Protein AF-A0A9W7EHR6-F1 (afdb_monomer_lite)

InterPro domains:
  IPR006634 TRAM/LAG1/CLN8 homology domain [PF03798] (132-362)
  IPR016439 Sphingosine N-acyltransferase Lag1/Lac1-like [PTHR12560] (42-363)

Foldseek 3Di:
DDDDDDDDDDDDDDDDDDDDDDPPPPPPPPPPPDPPPDPLVNLLVVLLVVLLVLLVVLLCVLQVDVVCLLVLVVVVVVVVVVVVVVVVVVPDPPDDDDDDPDPPPPVVVVVVVCVVCVDPPVVSVLSVLSNLLSVLVSLLVLLVVLLVLCLVLPQAPQCDDVLSNHPHHVLVLLDCPDDPPFCPVPVDVNVVSLSSSLSSQLSVLVSQLVVLVVVVVPRPDCDDPPSVVSNVVSVVSNVLSVVCCRPSSSSSLVSLVVNLVSQLVSLVSVLSNQCSDPDPSVPLVNSLCSLVPRHLPSLCSSLVPCLCPRSVCCLPPSCPVSLVVVCVVDPNVVSVVVSVVVNVVSVVSNVVSVVVSVVSVVPRRDD

Radius of gyration: 29.09 Å; chains: 1; bounding box: 60×44×119 Å

Sequence (367 aa):
MCQYLGYTSYSSSDSLLFPGSCITDPDQALSTPNPPPIKPLTFTVSLTIALIAFRIMLINTYVPDPSKASTIRTLQREKSVSHLSSLSSLAPNPTASHLLTTPLTKTTIPRLLSQIFPHGSDHKTDVIRRIRFSNGAFRCVWTMLMSIFSIIAFKSLTWWPQSLQGTGSTLECWNLKGSIVLPTPNWNNDALPLTYFYLSQVSYHLSSYLFTLYNFLRSPTPLPRFRNIGLLSHSLELTLLSASYVLESTRRLGALSIFTFNASQFGVNLWQVIENSTLPQRQPKISTLTYYIFVITPYLYLRFYVFPFVIFRSFLLESQTYLEQIAMATEPWVARSAWYWFAIFLGGLGAMNVYYGFRLIKMRPKI

Secondary structure (DSSP, 8-state):
-------------------------GGG-----PPPPPPHHHHHHHHHHHHHHHHHHHHHHH-S-HHHHHHHHHHHHHHHHHHHHHHHTTS--S---SS------TTHHHHHHHHHSTTHHHHHHHHHHHHHHHHHHHHHHHHHHHHHHHHHHHTTSTTSBGGGT-SB-GGGGG---S-SSS------TTHHHHHHHHHHHHHHHHHHHHHHHHHHHH-SS---SHHHHHHHHHHHHHHHHHHHHHSHHHHHHHHHHHHHHHHHHHHHHHHHHHHH--STT--HHHHHHHIIIIIIHHHIIIIIIIIIIIIIHIIIIITHHHHHHHHHHS-HHHHHHHHHHHHHHHHHHHHHHHHHHHHHHHT----

Structure (mmCIF, N/CA/C/O backbone):
data_AF-A0A9W7EHR6-F1
#
_entry.id   AF-A0A9W7EHR6-F1
#
loop_
_atom_site.group_PDB
_atom_site.id
_atom_site.type_symbol
_atom_site.label_atom_id
_atom_site.label_alt_id
_atom_site.label_comp_id
_atom_site.label_asym_id
_atom_site.label_entity_id
_atom_site.label_seq_id
_atom_site.pdbx_PDB_ins_code
_atom_site.Cartn_x
_atom_site.Cartn_y
_atom_site.Cartn_z
_atom_site.occupancy
_atom_site.B_iso_or_equiv
_atom_site.auth_seq_id
_atom_site.auth_comp_id
_atom_site.auth_asym_id
_atom_site.auth_atom_id
_atom_site.pdbx_PDB_model_num
ATOM 1 N N . MET A 1 1 ? 36.527 -22.742 -40.665 1.00 36.12 1 MET A N 1
ATOM 2 C CA . MET A 1 1 ? 35.634 -23.197 -39.575 1.00 36.12 1 MET A CA 1
ATOM 3 C C . MET A 1 1 ? 34.475 -22.208 -39.530 1.00 36.12 1 MET A C 1
ATOM 5 O O . MET A 1 1 ? 34.692 -21.097 -39.078 1.00 36.12 1 MET A O 1
ATOM 9 N N . CYS A 1 2 ? 33.418 -22.392 -40.336 1.00 28.38 2 CYS A N 1
ATOM 10 C CA . CYS A 1 2 ? 32.199 -23.187 -40.039 1.00 28.38 2 CYS A CA 1
ATOM 11 C C . CYS A 1 2 ? 31.556 -22.726 -38.716 1.00 28.38 2 CYS A C 1
ATOM 13 O O . CYS A 1 2 ? 32.244 -22.808 -37.709 1.00 28.38 2 CYS A O 1
ATOM 15 N N . GLN A 1 3 ? 30.312 -22.243 -38.595 1.00 30.48 3 GLN A N 1
ATOM 16 C CA . GLN A 1 3 ? 29.049 -22.310 -39.367 1.00 30.48 3 GLN A CA 1
ATOM 17 C C . GLN A 1 3 ? 28.140 -21.135 -38.878 1.00 30.48 3 GLN A C 1
ATOM 19 O O . GLN A 1 3 ? 28.285 -20.730 -37.731 1.00 30.48 3 GLN A O 1
ATOM 24 N N . TYR A 1 4 ? 27.370 -20.418 -39.723 1.00 35.00 4 TYR A N 1
ATOM 25 C CA . TYR A 1 4 ? 25.950 -20.675 -40.110 1.00 35.00 4 TYR A CA 1
ATOM 26 C C . TYR A 1 4 ? 25.009 -20.778 -38.878 1.00 35.00 4 TYR A C 1
ATOM 28 O O . TYR A 1 4 ? 25.281 -21.592 -38.010 1.00 35.00 4 TYR A O 1
ATOM 36 N N . LEU A 1 5 ? 23.929 -20.008 -38.653 1.00 34.22 5 LEU A N 1
ATOM 37 C CA . LEU A 1 5 ? 22.742 -19.575 -39.433 1.00 34.22 5 LEU A CA 1
ATOM 38 C C . LEU A 1 5 ? 22.050 -18.431 -38.636 1.00 34.22 5 LEU A C 1
ATOM 40 O O . LEU A 1 5 ? 22.237 -18.354 -37.429 1.00 34.22 5 LEU A O 1
ATOM 44 N N . GLY A 1 6 ? 21.190 -17.549 -39.147 1.00 28.69 6 GLY A N 1
ATOM 45 C CA . GLY A 1 6 ? 20.564 -17.390 -40.454 1.00 28.69 6 GLY A CA 1
ATOM 46 C C . GLY A 1 6 ? 19.543 -16.244 -40.355 1.00 28.69 6 GLY A C 1
ATOM 47 O O . GLY A 1 6 ? 18.646 -16.285 -39.519 1.00 28.69 6 GLY A O 1
ATOM 48 N N . TYR A 1 7 ? 19.700 -15.215 -41.188 1.00 31.98 7 TYR A N 1
ATOM 49 C CA . TYR A 1 7 ? 18.670 -14.210 -41.455 1.00 31.98 7 TYR A CA 1
ATOM 50 C C . TYR A 1 7 ? 17.990 -14.615 -42.760 1.00 31.98 7 TYR A C 1
ATOM 52 O O . TYR A 1 7 ? 18.611 -14.595 -43.821 1.00 31.98 7 TYR A O 1
ATOM 60 N N . THR A 1 8 ? 16.730 -15.029 -42.681 1.00 36.91 8 THR A N 1
ATOM 61 C CA . THR A 1 8 ? 15.890 -15.254 -43.856 1.00 36.91 8 THR A CA 1
ATOM 62 C C . THR A 1 8 ? 15.407 -13.913 -44.388 1.00 36.91 8 THR A C 1
ATOM 64 O O . THR A 1 8 ? 14.599 -13.231 -43.758 1.00 36.91 8 THR A O 1
ATOM 67 N N . SER A 1 9 ? 15.913 -13.558 -45.562 1.00 36.19 9 SER A N 1
ATOM 68 C CA . SER A 1 9 ? 15.351 -12.572 -46.471 1.00 36.19 9 SER A CA 1
ATOM 69 C C . SER A 1 9 ? 14.008 -13.069 -47.007 1.00 36.19 9 SER A C 1
ATOM 71 O O . SER A 1 9 ? 13.949 -14.099 -47.677 1.00 36.19 9 SER A O 1
ATOM 73 N N . TYR A 1 10 ? 12.933 -12.324 -46.750 1.00 35.22 10 TYR A N 1
ATOM 74 C CA . TYR A 1 10 ? 11.699 -12.453 -47.520 1.00 35.22 10 TYR A CA 1
ATOM 75 C C . TYR A 1 10 ? 11.713 -11.415 -48.640 1.00 35.22 10 TYR A C 1
ATOM 77 O O . TYR A 1 10 ? 11.601 -10.213 -48.411 1.00 35.22 10 TYR A O 1
ATOM 85 N N . SER A 1 11 ? 11.909 -11.929 -49.850 1.00 43.00 11 SER A N 1
ATOM 86 C CA . SER A 1 11 ? 11.526 -11.309 -51.111 1.00 43.00 11 SER A CA 1
ATOM 87 C C . SER A 1 11 ? 10.049 -11.622 -51.347 1.00 43.00 11 SER A C 1
ATOM 89 O O . SER A 1 11 ? 9.664 -12.790 -51.296 1.00 43.00 11 SER A O 1
ATOM 91 N N . SER A 1 12 ? 9.235 -10.606 -51.618 1.00 37.59 12 SER A N 1
ATOM 92 C CA . SER A 1 12 ? 7.937 -10.787 -52.272 1.00 37.59 12 SER A CA 1
ATOM 93 C C . SER A 1 12 ? 7.598 -9.543 -53.089 1.00 37.59 12 SER A C 1
ATOM 95 O O . SER A 1 12 ? 6.979 -8.593 -52.611 1.00 37.59 12 SER A O 1
ATOM 97 N N . SER A 1 13 ? 8.043 -9.558 -54.339 1.00 45.50 13 SER A N 1
ATOM 98 C CA . SER A 1 13 ? 7.286 -9.005 -55.454 1.00 45.50 13 SER A CA 1
ATOM 99 C C . SER A 1 13 ? 5.999 -9.817 -55.612 1.00 45.50 13 SER A C 1
ATOM 101 O O . SER A 1 13 ? 6.094 -11.024 -55.798 1.00 45.50 13 SER A O 1
ATOM 103 N N . ASP A 1 14 ? 4.836 -9.176 -55.494 1.00 43.53 14 ASP A N 1
ATOM 104 C CA . ASP A 1 14 ? 3.715 -9.368 -56.421 1.00 43.53 14 ASP A CA 1
ATOM 105 C C . ASP A 1 14 ? 2.602 -8.355 -56.135 1.00 43.53 14 ASP A C 1
ATOM 107 O O . ASP A 1 14 ? 1.906 -8.358 -55.120 1.00 43.53 14 ASP A O 1
ATOM 111 N N . SER A 1 15 ? 2.481 -7.445 -57.090 1.00 44.47 15 SER A N 1
ATOM 112 C CA . SER A 1 15 ? 1.392 -6.515 -57.308 1.00 44.47 15 SER A CA 1
ATOM 113 C C . SER A 1 15 ? 0.160 -7.259 -57.824 1.00 44.47 15 SER A C 1
ATOM 115 O O . SER A 1 15 ? 0.135 -7.679 -58.980 1.00 44.47 15 SER A O 1
ATOM 117 N N . LEU A 1 16 ? -0.891 -7.349 -57.007 1.00 39.88 16 LEU A N 1
ATOM 118 C CA . LEU A 1 16 ? -2.251 -7.618 -57.476 1.00 39.88 16 LEU A CA 1
ATOM 119 C C . LEU A 1 16 ? -3.157 -6.439 -57.113 1.00 39.88 16 LEU A C 1
ATOM 121 O O . LEU A 1 16 ? -3.482 -6.183 -55.955 1.00 39.88 16 LEU A O 1
ATOM 125 N N . LEU A 1 17 ? -3.509 -5.708 -58.169 1.00 41.53 17 LEU A N 1
ATOM 126 C CA . LEU A 1 17 ? -4.490 -4.636 -58.231 1.00 41.53 17 LEU A CA 1
ATOM 127 C C . LEU A 1 17 ? -5.877 -5.153 -57.820 1.00 41.53 17 LEU A C 1
ATOM 129 O O . LEU A 1 17 ? -6.479 -5.949 -58.537 1.00 41.53 17 LEU A O 1
ATOM 133 N N . PHE A 1 18 ? -6.412 -4.633 -56.717 1.00 40.25 18 PHE A N 1
ATOM 134 C CA . PHE A 1 18 ? -7.853 -4.596 -56.472 1.00 40.25 18 PHE A CA 1
ATOM 135 C C . PHE A 1 18 ? -8.386 -3.223 -56.906 1.00 40.25 18 PHE A C 1
ATOM 137 O O . PHE A 1 18 ? -7.940 -2.211 -56.360 1.00 40.25 18 PHE A O 1
ATOM 144 N N . PRO A 1 19 ? -9.325 -3.140 -57.865 1.00 50.09 19 PRO A N 1
ATOM 145 C CA . PRO A 1 19 ? -10.018 -1.900 -58.156 1.00 50.09 19 PRO A CA 1
ATOM 146 C C . PRO A 1 19 ? -11.260 -1.779 -57.264 1.00 50.09 19 PRO A C 1
ATOM 148 O O . PRO A 1 19 ? -12.082 -2.689 -57.194 1.00 50.09 19 PRO A O 1
ATOM 151 N N . GLY A 1 20 ? -11.427 -0.614 -56.639 1.00 48.25 20 GLY A N 1
ATOM 152 C CA . GLY A 1 20 ? -12.743 -0.125 -56.226 1.00 48.25 20 GLY A CA 1
ATOM 153 C C . GLY A 1 20 ? -13.204 -0.505 -54.821 1.00 48.25 20 GLY A C 1
ATOM 154 O O . GLY A 1 20 ? -14.152 -1.264 -54.654 1.00 48.25 20 GLY A O 1
ATOM 155 N N . SER A 1 21 ? -12.634 0.144 -53.808 1.00 39.25 21 SER A N 1
ATOM 156 C CA . SER A 1 21 ? -13.343 0.409 -52.553 1.00 39.25 21 SER A CA 1
ATOM 157 C C . SER A 1 21 ? -13.362 1.916 -52.332 1.00 39.25 21 SER A C 1
ATOM 159 O O . SER A 1 21 ? -12.309 2.543 -52.214 1.00 39.25 21 SER A O 1
ATOM 161 N N . CYS A 1 22 ? -14.563 2.494 -52.358 1.00 42.16 22 CYS A N 1
ATOM 162 C CA . CYS A 1 22 ? -14.826 3.912 -52.157 1.00 42.16 22 CYS A CA 1
ATOM 163 C C . CYS A 1 22 ? -14.120 4.425 -50.895 1.00 42.16 22 CYS A C 1
ATOM 165 O O . CYS A 1 22 ? -14.409 3.976 -49.788 1.00 42.16 22 CYS A O 1
ATOM 167 N N . ILE A 1 23 ? -13.211 5.381 -51.083 1.00 44.06 23 ILE A N 1
ATOM 168 C CA . ILE A 1 23 ? -12.638 6.200 -50.019 1.00 44.06 23 ILE A CA 1
ATOM 169 C C . ILE A 1 23 ? -13.763 7.123 -49.543 1.00 44.06 23 ILE A C 1
ATOM 171 O O . ILE A 1 23 ? -14.004 8.181 -50.116 1.00 44.06 23 ILE A O 1
ATOM 175 N N . THR A 1 24 ? -14.521 6.690 -48.541 1.00 50.94 24 THR A N 1
ATOM 176 C CA . THR A 1 24 ? -15.230 7.625 -47.668 1.00 50.94 24 THR A CA 1
ATOM 177 C C . THR A 1 24 ? -14.187 8.198 -46.724 1.00 50.94 24 THR A C 1
ATOM 179 O O . THR A 1 24 ? -13.670 7.454 -45.892 1.00 50.94 24 THR A O 1
ATOM 182 N N . ASP A 1 25 ? -13.857 9.476 -46.908 1.00 46.53 25 ASP A N 1
ATOM 183 C CA . ASP A 1 25 ? -12.952 10.268 -46.068 1.00 46.53 25 ASP A CA 1
ATOM 184 C C . ASP A 1 25 ? -13.205 9.994 -44.569 1.00 46.53 25 ASP A C 1
ATOM 186 O O . ASP A 1 25 ? -14.219 10.445 -44.026 1.00 46.53 25 ASP A O 1
ATOM 190 N N . PRO A 1 26 ? -12.321 9.256 -43.868 1.00 56.22 26 PRO A N 1
ATOM 191 C CA . PRO A 1 26 ? -12.403 9.089 -42.418 1.00 56.22 26 PRO A CA 1
ATOM 192 C C . PRO A 1 26 ? -11.900 10.338 -41.668 1.00 56.22 26 PRO A C 1
ATOM 194 O O . PRO A 1 26 ? -12.005 10.410 -40.443 1.00 56.22 26 PRO A O 1
ATOM 197 N N . ASP A 1 27 ? -11.384 11.337 -42.390 1.00 51.59 27 ASP A N 1
ATOM 198 C CA . ASP A 1 27 ? -10.647 12.480 -41.841 1.00 51.59 27 ASP A CA 1
ATOM 199 C C . ASP A 1 27 ? -11.536 13.610 -41.288 1.00 51.59 27 ASP A C 1
ATOM 201 O O . ASP A 1 27 ? -11.035 14.622 -40.800 1.00 51.59 27 ASP A O 1
ATOM 205 N N . GLN A 1 28 ? -12.860 13.428 -41.266 1.00 48.09 28 GLN A N 1
ATOM 206 C CA . GLN A 1 28 ? -13.784 14.286 -40.510 1.00 48.09 28 GLN A CA 1
ATOM 207 C C . GLN A 1 28 ? -14.329 13.617 -39.243 1.00 48.09 28 GLN A C 1
ATOM 209 O O . GLN A 1 28 ? -15.417 13.954 -38.769 1.00 48.09 28 GLN A O 1
ATOM 214 N N . ALA A 1 29 ? -13.567 12.700 -38.639 1.00 55.44 29 ALA A N 1
ATOM 215 C CA . ALA A 1 29 ? -13.757 12.356 -37.235 1.00 55.44 29 ALA A CA 1
ATOM 216 C C . ALA A 1 29 ? -13.513 13.612 -36.385 1.00 55.44 29 ALA A C 1
ATOM 218 O O . ALA A 1 29 ? -12.384 13.936 -36.020 1.00 55.44 29 ALA A O 1
ATOM 219 N N . LEU A 1 30 ? -14.611 14.333 -36.146 1.00 54.78 30 LEU A N 1
ATOM 220 C CA . LEU A 1 30 ? -14.787 15.479 -35.270 1.00 54.78 30 LEU A CA 1
ATOM 221 C C . LEU A 1 30 ? -13.772 15.413 -34.124 1.00 54.78 30 LEU A C 1
ATOM 223 O O . LEU A 1 30 ? -13.928 14.627 -33.188 1.00 54.78 30 LEU A O 1
ATOM 227 N N . SER A 1 31 ? -12.710 16.212 -34.226 1.00 51.91 31 SER A N 1
ATOM 228 C CA . SER A 1 31 ? -11.709 16.378 -33.183 1.00 51.91 31 SER A CA 1
ATOM 229 C C . SER A 1 31 ? -12.380 17.098 -32.021 1.00 51.91 31 SER A C 1
ATOM 231 O O . SER A 1 31 ? -12.251 18.305 -31.838 1.00 51.91 31 SER A O 1
ATOM 233 N N . THR A 1 32 ? -13.173 16.356 -31.245 1.00 57.16 32 THR A N 1
ATOM 234 C CA . THR A 1 32 ? -13.712 16.854 -29.989 1.00 57.16 32 THR A CA 1
ATOM 235 C C . THR A 1 32 ? -12.507 17.325 -29.191 1.00 57.16 32 THR A C 1
ATOM 237 O O . THR A 1 32 ? -11.609 16.509 -28.951 1.00 57.16 32 THR A O 1
ATOM 240 N N . PRO A 1 33 ? -12.416 18.622 -28.853 1.00 63.78 33 PRO A N 1
ATOM 241 C CA . PRO A 1 33 ? -11.255 19.152 -28.170 1.00 63.78 33 PRO A CA 1
ATOM 242 C C . PRO A 1 33 ? -11.087 18.348 -26.890 1.00 63.78 33 PRO A C 1
ATOM 244 O O . PRO A 1 33 ? -11.955 18.376 -26.014 1.00 63.78 33 PRO A O 1
ATOM 247 N N . ASN A 1 34 ? -10.005 17.569 -26.822 1.00 63.69 34 ASN A N 1
ATOM 248 C CA . ASN A 1 34 ? -9.700 16.803 -25.629 1.00 63.69 34 ASN A CA 1
ATOM 249 C C . ASN A 1 34 ? -9.665 17.802 -24.467 1.00 63.69 34 ASN A C 1
ATOM 251 O O . ASN A 1 34 ? -8.972 18.822 -24.578 1.00 63.69 34 ASN A O 1
ATOM 255 N N . PRO A 1 35 ? -10.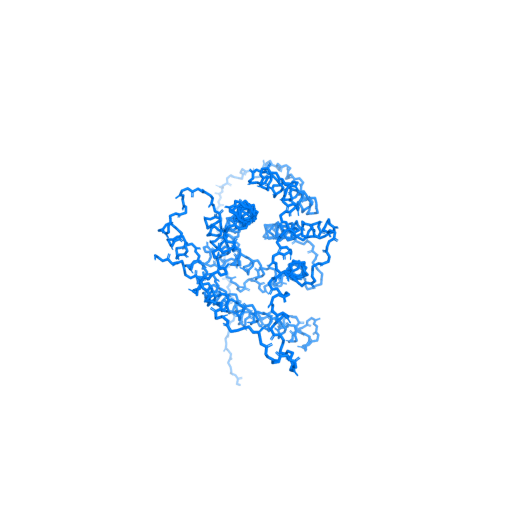435 17.571 -23.388 1.00 60.00 35 PRO A N 1
ATOM 256 C CA . PRO A 1 35 ? -10.435 18.477 -22.255 1.00 60.00 35 PRO A CA 1
ATOM 257 C C . PRO A 1 35 ? -8.987 18.672 -21.790 1.00 60.00 35 PRO A C 1
ATOM 259 O O . PRO A 1 35 ? -8.219 17.702 -21.771 1.00 60.00 35 PRO A O 1
ATOM 262 N N . PRO A 1 36 ? -8.581 19.909 -21.451 1.00 67.38 36 PRO A N 1
ATOM 263 C CA . PRO A 1 36 ? -7.204 20.179 -21.079 1.00 67.38 36 PRO A CA 1
ATOM 264 C C . PRO A 1 36 ? -6.820 19.267 -19.908 1.00 67.38 36 PRO A C 1
ATOM 266 O O . PRO A 1 36 ? -7.583 19.173 -18.938 1.00 67.38 36 PRO A O 1
ATOM 269 N N . PRO A 1 37 ? -5.667 18.577 -19.974 1.00 70.94 37 PRO A N 1
ATOM 270 C CA . PRO A 1 37 ? -5.272 17.648 -18.929 1.00 70.94 37 PRO A CA 1
ATOM 271 C C . PRO A 1 37 ? -5.212 18.390 -17.592 1.00 70.94 37 PRO A C 1
ATOM 273 O O . PRO A 1 37 ? -4.535 19.414 -17.458 1.00 70.94 37 PRO A O 1
ATOM 276 N N . ILE A 1 38 ? -5.947 17.886 -16.594 1.00 73.62 38 ILE A N 1
ATOM 277 C CA . ILE A 1 38 ? -5.922 18.444 -15.239 1.00 73.62 38 ILE A CA 1
ATOM 278 C C . ILE A 1 38 ? -4.473 18.419 -14.761 1.00 73.62 38 ILE A C 1
ATOM 280 O O . ILE A 1 38 ? -3.849 17.356 -14.703 1.00 73.62 38 ILE A O 1
ATOM 284 N N . LYS A 1 39 ? -3.946 19.590 -14.388 1.00 86.19 39 LYS A N 1
ATOM 285 C CA . LYS A 1 39 ? -2.562 19.722 -13.929 1.00 86.19 39 LYS A CA 1
ATOM 286 C C . LYS A 1 39 ? -2.323 18.796 -12.718 1.00 86.19 39 LYS A C 1
ATOM 288 O O . LYS A 1 39 ? -3.059 18.904 -11.732 1.00 86.19 39 LYS A O 1
ATOM 293 N N . PRO A 1 40 ? -1.283 17.936 -12.739 1.00 85.62 40 PRO A N 1
ATOM 294 C CA . PRO A 1 40 ? -0.953 16.990 -11.664 1.00 85.62 40 PRO A CA 1
ATOM 295 C C . PRO A 1 40 ? -0.962 17.575 -10.250 1.00 85.62 40 PRO A C 1
ATOM 297 O O . PRO A 1 40 ? -1.477 16.966 -9.310 1.00 85.62 40 PRO A O 1
ATOM 300 N N . LEU A 1 41 ? -0.414 18.783 -10.101 1.00 86.31 41 LEU A N 1
ATOM 301 C CA . LEU A 1 41 ? -0.348 19.475 -8.819 1.00 86.31 41 LEU A CA 1
ATOM 302 C C . LEU A 1 41 ? -1.746 19.833 -8.300 1.00 86.31 41 LEU A C 1
ATOM 304 O O . LEU A 1 41 ? -2.052 19.563 -7.141 1.00 86.31 41 LEU A O 1
ATOM 308 N N . THR A 1 42 ? -2.607 20.381 -9.163 1.00 89.69 42 THR A N 1
ATOM 309 C CA . THR A 1 42 ? -3.991 20.727 -8.817 1.00 89.69 42 THR A CA 1
ATOM 310 C C . THR A 1 42 ? -4.758 19.485 -8.376 1.00 89.69 42 THR A C 1
ATOM 312 O O . THR A 1 42 ? -5.370 19.504 -7.314 1.00 89.69 42 THR A O 1
ATOM 315 N N . PHE A 1 43 ? -4.642 18.380 -9.121 1.00 91.56 43 PHE A N 1
ATOM 316 C CA . PHE A 1 43 ? -5.247 17.101 -8.739 1.00 91.56 43 PHE A CA 1
ATOM 317 C C . PHE A 1 43 ? -4.795 16.648 -7.342 1.00 91.56 43 PHE A C 1
ATOM 319 O O . PHE A 1 43 ? -5.624 16.364 -6.479 1.00 91.56 43 PHE A O 1
ATOM 326 N N . THR A 1 44 ? -3.482 16.641 -7.097 1.00 91.06 44 THR A N 1
ATOM 327 C CA . THR A 1 44 ? -2.898 16.154 -5.837 1.00 91.06 44 THR A CA 1
ATOM 328 C C . THR A 1 44 ? -3.343 16.992 -4.642 1.00 91.06 44 THR A C 1
ATOM 330 O O . THR A 1 44 ? -3.707 16.442 -3.600 1.00 91.06 44 THR A O 1
ATOM 333 N N . VAL A 1 45 ? -3.340 18.322 -4.778 1.00 93.38 45 VAL A N 1
ATOM 334 C CA . VAL A 1 45 ? -3.764 19.248 -3.718 1.00 93.38 45 VAL A CA 1
ATOM 335 C C . VAL A 1 45 ? -5.260 19.099 -3.442 1.00 93.38 45 VAL A C 1
ATOM 337 O O . VAL A 1 45 ? -5.640 18.886 -2.290 1.00 93.38 45 VAL A O 1
ATOM 340 N N . SER A 1 46 ? -6.102 19.130 -4.480 1.00 94.62 46 SER A N 1
ATOM 341 C CA . SER A 1 46 ? -7.556 18.979 -4.341 1.00 94.62 46 SER A CA 1
ATOM 342 C C . SER A 1 46 ? -7.931 17.648 -3.691 1.00 94.62 46 SER A C 1
ATOM 344 O O . SER A 1 46 ? -8.729 17.627 -2.754 1.00 94.62 46 SER A O 1
ATOM 346 N N . LEU A 1 47 ? -7.307 16.547 -4.119 1.00 94.75 47 LEU A N 1
ATOM 347 C CA . LEU A 1 47 ? -7.544 15.230 -3.535 1.00 94.75 47 LEU A CA 1
ATOM 348 C C . LEU A 1 47 ? -7.067 15.158 -2.078 1.00 94.75 47 LEU A C 1
ATOM 350 O O . LEU A 1 47 ? -7.777 14.623 -1.232 1.00 94.75 47 LEU A O 1
ATOM 354 N N . THR A 1 48 ? -5.911 15.743 -1.748 1.00 95.06 48 THR A N 1
ATOM 355 C CA . THR A 1 48 ? -5.414 15.793 -0.359 1.00 95.06 48 THR A CA 1
ATOM 356 C C . THR A 1 48 ? -6.401 16.523 0.553 1.00 95.06 48 THR A C 1
ATOM 358 O O . THR A 1 48 ? -6.731 16.019 1.627 1.00 95.06 48 THR A O 1
ATOM 361 N N . ILE A 1 49 ? -6.915 17.680 0.120 1.00 94.25 49 ILE A N 1
ATOM 362 C CA . ILE A 1 49 ? -7.914 18.456 0.870 1.00 94.25 49 ILE A CA 1
ATOM 363 C C . ILE A 1 49 ? -9.202 17.643 1.041 1.00 94.25 49 ILE A C 1
ATOM 365 O O . ILE A 1 49 ? -9.708 17.535 2.160 1.00 94.25 49 ILE A O 1
ATOM 369 N N . ALA A 1 50 ? -9.696 17.018 -0.031 1.00 95.75 50 ALA A N 1
ATOM 370 C CA . ALA A 1 50 ? -10.891 16.180 0.012 1.00 95.75 50 ALA A CA 1
ATOM 371 C C . ALA A 1 50 ? -10.737 14.999 0.988 1.00 95.75 50 ALA A C 1
ATOM 373 O O . ALA A 1 50 ? -11.645 14.724 1.771 1.00 95.75 50 ALA A O 1
ATOM 374 N N . LEU A 1 51 ? -9.571 14.342 1.013 1.00 95.06 51 LEU A N 1
ATOM 375 C CA . LEU A 1 51 ? -9.280 13.245 1.942 1.00 95.06 51 LEU A CA 1
ATOM 376 C C . LEU A 1 51 ? -9.229 13.711 3.402 1.00 95.06 51 LEU A C 1
ATOM 378 O O . LEU A 1 51 ? -9.761 13.027 4.279 1.00 95.06 51 LEU A O 1
ATOM 382 N N . ILE A 1 52 ? -8.634 14.878 3.674 1.00 93.19 52 ILE A N 1
ATOM 383 C CA . ILE A 1 52 ? -8.638 15.478 5.017 1.00 93.19 52 ILE A CA 1
ATOM 384 C C . ILE A 1 52 ? -10.075 15.795 5.446 1.00 93.19 52 ILE A C 1
ATOM 386 O O . ILE A 1 52 ? -10.476 15.415 6.547 1.00 93.19 52 ILE A O 1
ATOM 390 N N . ALA A 1 53 ? -10.860 16.439 4.578 1.00 93.81 53 ALA A N 1
ATOM 391 C CA . ALA A 1 53 ? -12.251 16.787 4.853 1.00 93.81 53 ALA A CA 1
ATOM 392 C C . ALA A 1 53 ? -13.107 15.539 5.118 1.00 93.81 53 ALA A C 1
ATOM 394 O O . ALA A 1 53 ? -13.804 15.475 6.130 1.00 93.81 53 ALA A O 1
ATOM 395 N N . PHE A 1 54 ? -12.984 14.506 4.279 1.00 95.38 54 PHE A N 1
ATOM 396 C CA . PHE A 1 54 ? -13.676 13.229 4.455 1.00 95.38 54 PHE A CA 1
ATOM 397 C C . PHE A 1 54 ? -13.302 12.549 5.779 1.00 95.38 54 PHE A C 1
ATOM 399 O O . PHE A 1 54 ? -14.168 12.046 6.496 1.00 95.38 54 PHE A O 1
ATOM 406 N N . ARG A 1 55 ? -12.022 12.585 6.164 1.00 93.19 55 ARG A N 1
ATOM 407 C CA . ARG A 1 55 ? -11.567 12.038 7.448 1.00 93.19 55 ARG A CA 1
ATOM 408 C C . ARG A 1 55 ? -12.125 12.814 8.642 1.00 93.19 55 ARG A C 1
ATOM 410 O O . ARG A 1 55 ? -12.541 12.193 9.617 1.00 93.19 55 ARG A O 1
ATOM 417 N N . ILE A 1 56 ? -12.154 14.147 8.577 1.00 90.19 56 ILE A N 1
ATOM 418 C CA . ILE A 1 56 ? -12.763 14.995 9.616 1.00 90.19 56 ILE A CA 1
ATOM 419 C C . ILE A 1 56 ? -14.260 14.701 9.725 1.00 90.19 56 ILE A C 1
ATOM 421 O O . ILE A 1 56 ? -14.753 14.508 10.834 1.00 90.19 56 ILE A O 1
ATOM 425 N N . MET A 1 57 ? -14.958 14.594 8.591 1.00 93.94 57 MET A N 1
ATOM 426 C CA . MET A 1 57 ? -16.372 14.226 8.537 1.00 93.94 57 MET A CA 1
ATOM 427 C C . MET A 1 57 ? -16.610 12.887 9.242 1.00 93.94 57 MET A C 1
ATOM 429 O O . MET A 1 57 ? -17.394 12.839 10.181 1.00 93.94 57 MET A O 1
ATOM 433 N N . LEU A 1 58 ? -15.867 11.829 8.888 1.00 92.81 58 LEU A N 1
ATOM 434 C CA . LEU A 1 58 ? -15.981 10.526 9.551 1.00 92.81 58 LEU A CA 1
ATOM 435 C C . LEU A 1 58 ? -15.709 10.607 11.059 1.00 92.81 58 LEU A C 1
ATOM 437 O O . LEU A 1 58 ? -16.347 9.907 11.841 1.00 92.81 58 LEU A O 1
ATOM 441 N N . ILE A 1 59 ? -14.739 11.406 11.505 1.00 89.62 59 ILE A N 1
ATOM 442 C CA . ILE A 1 59 ? -14.475 11.562 12.941 1.00 89.62 59 ILE A CA 1
ATOM 443 C C . ILE A 1 59 ? -15.661 12.245 13.621 1.00 89.62 59 ILE A C 1
ATOM 445 O O . ILE A 1 59 ? -16.139 11.728 14.625 1.00 89.62 59 ILE A O 1
ATOM 449 N N . ASN A 1 60 ? -16.171 13.340 13.062 1.00 89.12 60 ASN A N 1
ATOM 450 C CA . ASN A 1 60 ? -17.290 14.085 13.638 1.00 89.12 60 ASN A CA 1
ATOM 451 C C . ASN A 1 60 ? -18.596 13.276 13.639 1.00 89.12 60 ASN A C 1
ATOM 453 O O . ASN A 1 60 ? -19.363 13.366 14.590 1.00 89.12 60 ASN A O 1
ATOM 457 N N . THR A 1 61 ? -18.833 12.444 12.621 1.00 91.44 61 THR A N 1
ATOM 458 C CA . THR A 1 61 ? -20.012 11.567 12.560 1.00 91.44 61 THR A CA 1
ATOM 459 C C . THR A 1 61 ? -19.985 10.493 13.647 1.00 91.44 61 THR A C 1
ATOM 461 O O . THR A 1 61 ? -21.009 10.215 14.264 1.00 91.44 61 THR A O 1
ATOM 464 N N . TYR A 1 62 ? -18.826 9.873 13.899 1.00 88.38 62 TYR A N 1
ATOM 465 C CA . TYR A 1 62 ? -18.737 8.735 14.825 1.00 88.38 62 TYR A CA 1
ATOM 466 C C . TYR A 1 62 ? -18.297 9.110 16.246 1.00 88.38 62 TYR A C 1
ATOM 468 O O . TYR A 1 62 ? -18.479 8.305 17.164 1.00 88.38 62 TYR A O 1
ATOM 476 N N . VAL A 1 63 ? -17.738 10.308 16.451 1.00 84.88 63 VAL A N 1
ATOM 477 C CA . VAL A 1 63 ? -17.281 10.835 17.745 1.00 84.88 63 VAL A CA 1
ATOM 478 C C . VAL A 1 63 ? -18.151 12.049 18.117 1.00 84.88 63 VAL A C 1
ATOM 480 O O . VAL A 1 63 ? -17.815 13.167 17.735 1.00 84.88 63 VAL A O 1
ATOM 483 N N . PRO A 1 64 ? -19.250 11.853 18.874 1.00 72.19 64 PRO A N 1
ATOM 484 C CA . PRO A 1 64 ? -20.290 12.870 19.095 1.00 72.19 64 PRO A CA 1
ATOM 485 C C . PRO A 1 64 ? -19.845 14.107 19.896 1.00 72.19 64 PRO A C 1
ATOM 487 O O . PRO A 1 64 ? -20.578 15.086 19.956 1.00 72.19 64 PRO A O 1
ATOM 490 N N . ASP A 1 65 ? -18.653 14.093 20.501 1.00 74.38 65 ASP A N 1
ATOM 491 C CA . ASP A 1 65 ? -18.070 15.269 21.151 1.00 74.38 65 ASP A CA 1
ATOM 492 C C . ASP A 1 65 ? -16.529 15.240 21.051 1.00 74.38 65 ASP A C 1
ATOM 494 O O . ASP A 1 65 ? -15.836 14.719 21.937 1.00 74.38 65 ASP A O 1
ATOM 498 N N . PRO A 1 66 ? -15.947 15.758 19.954 1.00 61.41 66 PRO A N 1
ATOM 499 C CA . PRO A 1 66 ? -14.500 15.746 19.756 1.00 61.41 66 PRO A CA 1
ATOM 500 C C . PRO A 1 66 ? -13.761 16.617 20.784 1.00 61.41 66 PRO A C 1
ATOM 502 O O . PRO A 1 66 ? -12.576 16.382 21.036 1.00 61.41 66 PRO A O 1
ATOM 505 N N . SER A 1 67 ? -14.445 17.576 21.424 1.00 65.56 67 SER A N 1
ATOM 506 C CA . SER A 1 67 ? -13.859 18.407 22.479 1.00 65.56 67 SER A CA 1
ATOM 507 C C . SER A 1 67 ? -13.540 17.576 23.730 1.00 65.56 67 SER A C 1
ATOM 509 O O . SER A 1 67 ? -12.431 17.666 24.265 1.00 65.56 67 SER A O 1
ATOM 511 N N . LYS A 1 68 ? -14.429 16.642 24.103 1.00 57.62 68 LYS A N 1
ATOM 512 C CA . LYS A 1 68 ? -14.237 15.696 25.220 1.00 57.62 68 LYS A CA 1
ATOM 513 C C . LYS A 1 68 ? -13.192 14.612 24.943 1.00 57.62 68 LYS A C 1
ATOM 515 O O . LYS A 1 68 ? -12.611 14.057 25.877 1.00 57.62 68 LYS A O 1
ATOM 520 N N . ALA A 1 69 ? -12.879 14.331 23.676 1.00 54.75 69 ALA A N 1
ATOM 521 C CA . ALA A 1 69 ? -11.819 13.387 23.315 1.00 54.75 69 ALA A CA 1
ATOM 522 C C . ALA A 1 69 ? -10.418 13.875 23.741 1.00 54.75 69 ALA A C 1
ATOM 524 O O . ALA A 1 69 ? -9.537 13.052 24.014 1.00 54.75 69 ALA A O 1
ATOM 525 N N . SER A 1 70 ? -10.212 15.197 23.840 1.00 54.84 70 SER A N 1
ATOM 526 C CA . SER A 1 70 ? -8.971 15.777 24.374 1.00 54.84 70 SER A CA 1
ATOM 527 C C . SER A 1 70 ? -8.773 15.416 25.853 1.00 54.84 70 SER A C 1
ATOM 529 O O . SER A 1 70 ? -7.705 14.928 26.216 1.00 54.84 70 SER A O 1
ATOM 531 N N . THR A 1 71 ? -9.838 15.495 26.656 1.00 51.53 71 THR A N 1
ATOM 532 C CA . THR A 1 71 ? -9.890 15.113 28.077 1.00 51.53 71 THR A CA 1
ATOM 533 C C . THR A 1 71 ? -9.633 13.617 28.293 1.00 51.53 71 THR A C 1
ATOM 535 O O . THR A 1 71 ? -8.974 13.205 29.247 1.00 51.53 71 THR A O 1
ATOM 538 N N . ILE A 1 72 ? -10.099 12.768 27.372 1.00 51.69 72 ILE A N 1
ATOM 539 C CA . ILE A 1 72 ? -9.895 11.311 27.440 1.00 51.69 72 ILE A CA 1
ATOM 540 C C . ILE A 1 72 ? -8.424 10.932 27.206 1.00 51.69 72 ILE A C 1
ATOM 542 O O . ILE A 1 72 ? -7.926 10.002 27.848 1.00 51.69 72 ILE A O 1
ATOM 546 N N . ARG A 1 73 ? -7.698 11.672 26.352 1.00 52.78 73 ARG A N 1
ATOM 547 C CA . ARG A 1 73 ? -6.249 11.477 26.148 1.00 52.78 73 ARG A CA 1
ATOM 548 C C . ARG A 1 73 ? -5.440 11.856 27.391 1.00 52.78 73 ARG A C 1
ATOM 550 O O . ARG A 1 73 ? -4.503 11.135 27.730 1.00 52.78 73 ARG A O 1
ATOM 557 N N . THR A 1 74 ? -5.818 12.922 28.097 1.00 50.72 74 THR A N 1
ATOM 558 C CA . THR A 1 74 ? -5.202 13.311 29.379 1.00 50.72 74 THR A CA 1
ATOM 559 C C . THR A 1 74 ? -5.404 12.230 30.439 1.00 50.72 74 THR A C 1
ATOM 561 O O . THR A 1 74 ? -4.467 11.849 31.133 1.00 50.72 74 THR A O 1
ATOM 564 N N . LEU A 1 75 ? -6.593 11.629 30.483 1.00 42.81 75 LEU A N 1
ATOM 565 C CA . LEU A 1 75 ? -6.933 10.612 31.475 1.00 42.81 75 LEU A CA 1
ATOM 566 C C . LEU A 1 75 ? -6.352 9.210 31.190 1.00 42.81 75 LEU A C 1
ATOM 568 O O . LEU A 1 75 ? -6.178 8.420 32.118 1.00 42.81 75 LEU A O 1
ATOM 572 N N . GLN A 1 76 ? -6.038 8.861 29.934 1.00 49.22 76 GLN A N 1
ATOM 573 C CA . GLN A 1 76 ? -5.226 7.664 29.648 1.00 49.22 76 GLN A CA 1
ATOM 574 C C . GLN A 1 76 ? -3.801 7.805 30.200 1.00 49.22 76 GLN A C 1
ATOM 576 O O . GLN A 1 76 ? -3.187 6.805 30.580 1.00 49.22 76 GLN A O 1
ATOM 581 N N . ARG A 1 77 ? -3.298 9.044 30.257 1.00 48.72 77 ARG A N 1
ATOM 582 C CA . ARG A 1 77 ? -1.957 9.396 30.732 1.00 48.72 77 ARG A CA 1
ATOM 583 C C . ARG A 1 77 ? -1.814 9.142 32.231 1.00 48.72 77 ARG A C 1
ATOM 585 O O . ARG A 1 77 ? -0.870 8.481 32.639 1.00 48.72 77 ARG A O 1
ATOM 592 N N . GLU A 1 78 ? -2.797 9.544 33.029 1.00 44.72 78 GLU A N 1
ATOM 593 C CA . GLU A 1 78 ? -2.797 9.283 34.476 1.00 44.72 78 GLU A CA 1
ATOM 594 C C . GLU A 1 78 ? -2.838 7.787 34.805 1.00 44.72 78 GLU A C 1
ATOM 596 O O . GLU A 1 78 ? -2.109 7.335 35.681 1.00 44.72 78 GLU A O 1
ATOM 601 N N . LYS A 1 79 ? -3.612 6.987 34.056 1.00 42.41 79 LYS A N 1
ATOM 602 C CA . LYS A 1 79 ? -3.735 5.541 34.313 1.00 42.41 79 LYS A CA 1
ATOM 603 C C . LYS A 1 79 ? -2.488 4.737 33.916 1.00 42.41 79 LYS A C 1
ATOM 605 O O . LYS A 1 79 ? -2.235 3.674 34.470 1.00 42.41 79 LYS A O 1
ATOM 610 N N . SER A 1 80 ? -1.720 5.220 32.940 1.00 43.25 80 SER A N 1
ATOM 611 C CA . SER A 1 80 ? -0.455 4.593 32.525 1.00 43.25 80 SER A CA 1
ATOM 612 C C . SER A 1 80 ? 0.722 5.043 33.395 1.00 43.25 80 SER A C 1
ATOM 614 O O . SER A 1 80 ? 1.604 4.236 33.677 1.00 43.25 80 SER A O 1
ATOM 616 N N . VAL A 1 81 ? 0.695 6.281 33.899 1.00 45.34 81 VAL A N 1
ATOM 617 C CA . VAL A 1 81 ? 1.660 6.783 34.887 1.00 45.34 81 VAL A CA 1
ATOM 618 C C . VAL A 1 81 ? 1.437 6.150 36.264 1.00 45.34 81 VAL A C 1
ATOM 620 O O . VAL A 1 81 ? 2.417 5.773 36.896 1.00 45.34 81 VAL A O 1
ATOM 623 N N . SER A 1 82 ? 0.192 5.926 36.702 1.00 42.59 82 SER A N 1
ATOM 624 C CA . SER A 1 82 ? -0.086 5.261 37.986 1.00 42.59 82 SER A CA 1
ATOM 625 C C . SER A 1 82 ? 0.295 3.776 38.000 1.00 42.59 82 SER A C 1
ATOM 627 O O . SER A 1 82 ? 0.761 3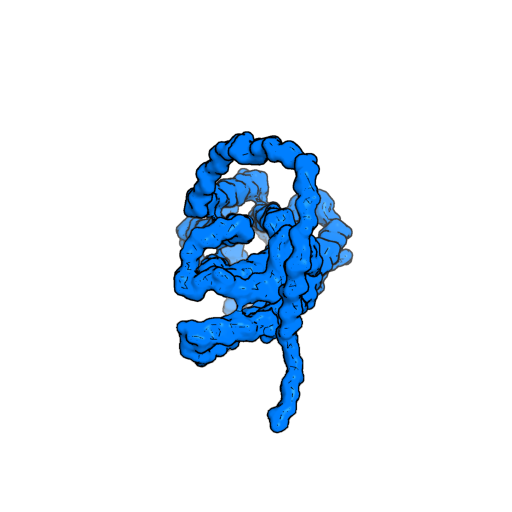.258 39.012 1.00 42.59 82 SER A O 1
ATOM 629 N N . HIS A 1 83 ? 0.183 3.086 36.859 1.00 41.97 83 HIS A N 1
ATOM 630 C CA . HIS A 1 83 ? 0.716 1.728 36.720 1.00 41.97 83 HIS A CA 1
ATOM 631 C C . HIS A 1 83 ? 2.253 1.696 36.738 1.00 41.97 83 HIS A C 1
ATOM 633 O O . HIS A 1 83 ? 2.833 0.768 37.298 1.00 41.97 83 HIS A O 1
ATOM 639 N N . LEU A 1 84 ? 2.922 2.712 36.186 1.00 39.53 84 LEU A N 1
ATOM 640 C CA . LEU A 1 84 ? 4.384 2.825 36.226 1.00 39.53 84 LEU A CA 1
ATOM 641 C C . LEU A 1 84 ? 4.909 3.249 37.608 1.00 39.53 84 LEU A C 1
ATOM 643 O O . LEU A 1 84 ? 5.933 2.725 38.037 1.00 39.53 84 LEU A O 1
ATOM 647 N N . SER A 1 85 ? 4.201 4.108 38.347 1.00 42.31 85 SER A N 1
ATOM 648 C CA . SER A 1 85 ? 4.560 4.439 39.734 1.00 42.31 85 SER A CA 1
ATOM 649 C C . SER A 1 85 ? 4.328 3.261 40.687 1.00 42.31 85 SER A C 1
ATOM 651 O O . SER A 1 85 ? 5.150 3.033 41.568 1.00 42.31 85 SER A O 1
ATOM 653 N N . SER A 1 86 ? 3.305 2.427 40.446 1.00 42.94 86 SER A N 1
ATOM 654 C CA . SER A 1 86 ? 3.108 1.165 41.187 1.00 42.94 86 SER A CA 1
ATOM 655 C C . SER A 1 86 ? 4.178 0.095 40.905 1.00 42.94 86 SER A C 1
ATOM 657 O O . SER A 1 86 ? 4.376 -0.816 41.705 1.00 42.94 86 SER A O 1
ATOM 659 N N . LEU A 1 87 ? 4.893 0.205 39.778 1.00 41.91 87 LEU A N 1
ATOM 660 C CA . LEU A 1 87 ? 6.066 -0.621 39.461 1.00 41.91 87 LEU A CA 1
ATOM 661 C C . LEU A 1 87 ? 7.362 -0.023 40.028 1.00 41.91 87 LEU A C 1
ATOM 663 O O . LEU A 1 87 ? 8.296 -0.763 40.314 1.00 41.91 87 LEU A O 1
ATOM 667 N N . SER A 1 88 ? 7.415 1.294 40.248 1.00 42.44 88 SER A N 1
ATOM 668 C CA . SER A 1 88 ? 8.530 1.952 40.942 1.00 42.44 88 SER A CA 1
ATOM 669 C C . SER A 1 88 ? 8.502 1.717 42.459 1.00 42.44 88 SER A C 1
ATOM 671 O O . SER A 1 88 ? 9.560 1.749 43.079 1.00 42.44 88 SER A O 1
ATOM 673 N N . SER A 1 89 ? 7.346 1.394 43.052 1.00 43.62 89 SER A N 1
ATOM 674 C CA . SER A 1 89 ? 7.248 0.915 44.443 1.00 43.62 89 SER A CA 1
ATOM 675 C C . SER A 1 89 ? 7.612 -0.570 44.622 1.00 43.62 89 SER A C 1
ATOM 677 O O . SER A 1 89 ? 7.534 -1.084 45.732 1.00 43.62 89 SER A O 1
ATOM 679 N N . LEU A 1 90 ? 7.992 -1.267 43.543 1.00 41.91 90 LEU A N 1
ATOM 680 C CA . LEU A 1 90 ? 8.549 -2.629 43.558 1.00 41.91 90 LEU A CA 1
ATOM 681 C C . LEU A 1 90 ? 10.085 -2.641 43.468 1.00 41.91 90 LEU A C 1
ATOM 683 O O . LEU A 1 90 ? 10.683 -3.715 43.395 1.00 41.91 90 LEU A O 1
ATOM 687 N N . ALA A 1 91 ? 10.737 -1.473 43.500 1.00 41.59 91 ALA A N 1
ATOM 688 C CA . ALA A 1 91 ? 12.162 -1.414 43.795 1.00 41.59 91 ALA A CA 1
ATOM 689 C C . ALA A 1 91 ? 12.367 -1.845 45.261 1.00 41.59 91 ALA A C 1
ATOM 691 O O . ALA A 1 91 ? 11.736 -1.269 46.152 1.00 41.59 91 ALA A O 1
ATOM 692 N N . PRO A 1 92 ? 13.197 -2.864 45.537 1.00 40.50 92 PRO A N 1
ATOM 693 C CA . PRO A 1 92 ? 13.440 -3.308 46.898 1.00 40.50 92 PRO A CA 1
ATOM 694 C C . PRO A 1 92 ? 14.187 -2.195 47.626 1.00 40.50 92 PRO A C 1
ATOM 696 O O . PRO A 1 92 ? 15.333 -1.906 47.299 1.00 40.50 92 PRO A O 1
ATOM 699 N N . ASN A 1 93 ? 13.535 -1.565 48.600 1.00 40.50 93 ASN A N 1
ATOM 700 C CA . ASN A 1 93 ? 14.223 -0.774 49.608 1.00 40.50 93 ASN A CA 1
ATOM 701 C C . ASN A 1 93 ? 14.830 -1.779 50.601 1.00 40.50 93 ASN A C 1
ATOM 703 O O . ASN A 1 93 ? 14.074 -2.456 51.305 1.00 40.50 93 ASN A O 1
ATOM 707 N N . PRO A 1 94 ? 16.161 -1.945 50.665 1.00 46.78 94 PRO A N 1
ATOM 708 C CA . PRO A 1 94 ? 16.780 -2.914 51.550 1.00 46.78 94 PRO A CA 1
ATOM 709 C C . PRO A 1 94 ? 16.997 -2.271 52.922 1.00 46.78 94 PRO A C 1
ATOM 711 O O . PRO A 1 94 ? 18.138 -2.072 53.309 1.00 46.78 94 PRO A O 1
ATOM 714 N N . THR A 1 95 ? 15.937 -1.842 53.620 1.00 50.19 95 THR A N 1
ATOM 715 C CA . THR A 1 95 ? 15.964 -1.438 55.051 1.00 50.19 95 THR A CA 1
ATOM 716 C C . THR A 1 95 ? 14.580 -0.961 55.511 1.00 50.19 95 THR A C 1
ATOM 718 O O . THR A 1 95 ? 14.338 0.224 55.692 1.00 50.19 95 THR A O 1
ATOM 721 N N . ALA A 1 96 ? 13.630 -1.881 55.676 1.00 42.44 96 ALA A N 1
ATOM 722 C CA . ALA A 1 96 ? 12.441 -1.664 56.510 1.00 42.44 96 ALA A CA 1
ATOM 723 C C . ALA A 1 96 ? 11.784 -3.020 56.794 1.00 42.44 96 ALA A C 1
ATOM 725 O O . ALA A 1 96 ? 10.728 -3.362 56.264 1.00 42.44 96 ALA A O 1
ATOM 726 N N . SER A 1 97 ? 12.474 -3.846 57.574 1.00 47.66 97 SER A N 1
ATOM 727 C CA . SER A 1 97 ? 11.874 -5.008 58.213 1.00 47.66 97 SER A CA 1
ATOM 728 C C . SER A 1 97 ? 11.055 -4.549 59.421 1.00 47.66 97 SER A C 1
ATOM 730 O O . SER A 1 97 ? 11.495 -3.704 60.193 1.00 47.66 97 SER A O 1
ATOM 732 N N . HIS A 1 98 ? 9.907 -5.204 59.584 1.00 50.03 98 HIS A N 1
ATOM 733 C CA . HIS A 1 98 ? 8.958 -5.173 60.700 1.00 50.03 98 HIS A CA 1
ATOM 734 C C . HIS A 1 98 ? 7.720 -4.283 60.531 1.00 50.03 98 HIS A C 1
ATOM 736 O O . HIS A 1 98 ? 7.799 -3.071 60.392 1.00 50.03 98 HIS A O 1
ATOM 742 N N . LEU A 1 99 ? 6.573 -4.967 60.653 1.00 47.09 99 LEU A N 1
ATOM 743 C CA . LEU A 1 99 ? 5.188 -4.487 60.749 1.00 47.09 99 LEU A CA 1
ATOM 744 C C . LEU A 1 99 ? 4.454 -4.223 59.425 1.00 47.09 99 LEU A C 1
ATOM 746 O O . LEU A 1 99 ? 4.186 -3.086 59.070 1.00 47.09 99 LEU A O 1
ATOM 750 N N . LEU A 1 100 ? 4.020 -5.302 58.759 1.00 37.94 100 LEU A N 1
ATOM 751 C CA . LEU A 1 100 ? 2.589 -5.529 58.476 1.00 37.94 100 LEU A CA 1
ATOM 752 C C . LEU A 1 100 ? 2.377 -6.944 57.899 1.00 37.94 100 LEU A C 1
ATOM 754 O O . LEU A 1 100 ? 2.508 -7.195 56.704 1.00 37.94 100 LEU A O 1
ATOM 758 N N . THR A 1 101 ? 2.038 -7.897 58.762 1.00 4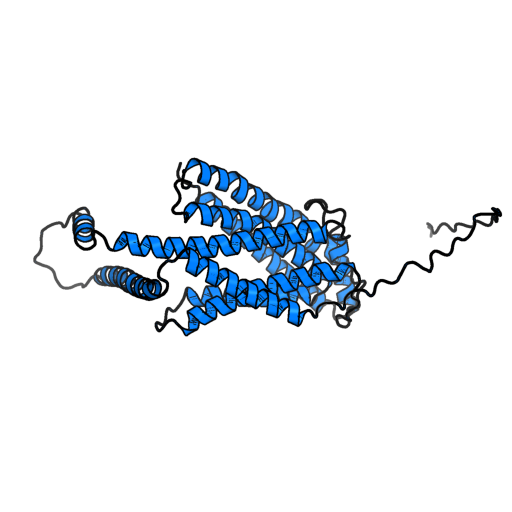3.47 101 THR A N 1
ATOM 759 C CA . THR A 1 101 ? 1.632 -9.257 58.388 1.00 43.47 101 THR A CA 1
ATOM 760 C C . THR A 1 101 ? 0.125 -9.307 58.164 1.00 43.47 101 THR A C 1
ATOM 762 O O . THR A 1 101 ? -0.618 -9.775 59.019 1.00 43.47 101 THR A O 1
ATOM 765 N N . THR A 1 102 ? -0.347 -8.841 57.010 1.00 51.59 102 THR A N 1
ATOM 766 C CA . THR A 1 102 ? -1.588 -9.376 56.427 1.00 51.59 102 THR A CA 1
ATOM 767 C C . THR A 1 102 ? -1.387 -9.563 54.922 1.00 51.59 102 THR A C 1
ATOM 769 O O . THR A 1 102 ? -1.054 -8.607 54.220 1.00 51.59 102 THR A O 1
ATOM 772 N N . PRO A 1 103 ? -1.523 -10.793 54.392 1.00 46.47 103 PRO A N 1
ATOM 773 C CA . PRO A 1 103 ? -1.364 -11.041 52.970 1.00 46.47 103 PRO A CA 1
ATOM 774 C C . PRO A 1 103 ? -2.553 -10.421 52.236 1.00 46.47 103 PRO A C 1
ATOM 776 O O . PRO A 1 103 ? -3.662 -10.955 52.249 1.00 46.47 103 PRO A O 1
ATOM 779 N N . LEU A 1 104 ? -2.320 -9.276 51.593 1.00 47.56 104 LEU A N 1
ATOM 780 C CA . LEU A 1 104 ? -3.284 -8.663 50.690 1.00 47.56 104 LEU A CA 1
ATOM 781 C C . LEU A 1 104 ? -3.450 -9.599 49.484 1.00 47.56 104 LEU A C 1
ATOM 783 O O . LEU A 1 104 ? -2.644 -9.621 48.551 1.00 47.56 104 LEU A O 1
ATOM 787 N N . THR A 1 105 ? -4.470 -10.446 49.539 1.00 50.28 105 THR A N 1
ATOM 788 C CA . THR A 1 105 ? -4.803 -11.397 48.483 1.00 50.28 105 THR A CA 1
ATOM 789 C C . THR A 1 105 ? -5.013 -10.650 47.160 1.00 50.28 105 THR A C 1
ATOM 791 O O . THR A 1 105 ? -5.719 -9.640 47.090 1.00 50.28 105 THR A O 1
ATOM 794 N N . LYS A 1 106 ? -4.402 -11.160 46.076 1.00 49.88 106 LYS A N 1
ATOM 795 C CA . LYS A 1 106 ? -4.466 -10.629 44.690 1.00 49.88 106 LYS A CA 1
ATOM 796 C C . LYS A 1 106 ? -5.894 -10.383 44.163 1.00 49.88 106 LYS A C 1
ATOM 798 O O . LYS A 1 106 ? -6.067 -9.759 43.122 1.00 49.88 106 LYS A O 1
ATOM 803 N N . THR A 1 107 ? -6.910 -10.858 44.872 1.00 51.19 107 THR A N 1
ATOM 804 C CA . THR A 1 107 ? -8.338 -10.727 44.574 1.00 51.19 107 THR A CA 1
ATOM 805 C C . THR A 1 107 ? -8.984 -9.437 45.090 1.00 51.19 107 THR A C 1
ATOM 807 O O . THR A 1 107 ? -10.062 -9.084 44.617 1.00 51.19 107 THR A O 1
ATOM 810 N N . THR A 1 108 ? -8.356 -8.701 46.012 1.00 49.41 108 THR A N 1
ATOM 811 C CA . THR A 1 108 ? -8.992 -7.533 46.664 1.00 49.41 108 THR A CA 1
ATOM 812 C C . THR A 1 108 ? -8.752 -6.224 45.898 1.00 49.41 108 THR A C 1
ATOM 814 O O . THR A 1 108 ? -9.636 -5.371 45.819 1.00 49.41 108 THR A O 1
ATOM 817 N N . ILE A 1 109 ? -7.604 -6.099 45.224 1.00 53.62 109 ILE A N 1
ATOM 818 C CA . ILE A 1 109 ? -7.232 -4.918 44.421 1.00 53.62 109 ILE A CA 1
ATOM 819 C C . ILE A 1 109 ? -8.160 -4.697 43.200 1.00 53.62 109 ILE A C 1
ATOM 821 O O . ILE A 1 109 ? -8.570 -3.555 42.974 1.00 53.62 109 ILE A O 1
ATOM 825 N N . PRO A 1 110 ? -8.574 -5.730 42.431 1.00 51.22 110 PRO A N 1
ATOM 826 C CA . PRO A 1 110 ? -9.523 -5.552 41.327 1.00 51.22 110 PRO A CA 1
ATOM 827 C C . PRO A 1 110 ? -10.898 -5.059 41.798 1.00 51.22 110 PRO A C 1
ATOM 829 O O . PRO A 1 110 ? -11.538 -4.267 41.108 1.00 51.22 110 PRO A O 1
ATOM 832 N N . ARG A 1 111 ? -11.334 -5.492 42.991 1.00 48.78 111 ARG A N 1
ATOM 833 C CA . ARG A 1 111 ? -12.646 -5.155 43.559 1.00 48.78 111 ARG A CA 1
ATOM 834 C C . ARG A 1 111 ? -12.697 -3.695 44.021 1.00 48.78 111 ARG A C 1
ATOM 836 O O . ARG A 1 111 ? -13.645 -2.994 43.677 1.00 48.78 111 ARG A O 1
ATOM 843 N N . LEU A 1 112 ? -11.632 -3.202 44.659 1.00 49.41 112 LEU A N 1
ATOM 844 C CA . LEU A 1 112 ? -11.512 -1.787 45.033 1.00 49.41 112 LEU A CA 1
ATOM 845 C C . LEU A 1 112 ? -11.413 -0.866 43.803 1.00 49.41 112 LEU A C 1
ATOM 847 O O . LEU A 1 112 ? -12.087 0.158 43.736 1.00 49.41 112 LEU A O 1
ATOM 851 N N . LEU A 1 113 ? -10.642 -1.250 42.777 1.00 50.22 113 LEU A N 1
ATOM 852 C CA . LEU A 1 113 ? -10.541 -0.475 41.531 1.00 50.22 113 LEU A CA 1
ATOM 853 C C . LEU A 1 113 ? -11.861 -0.434 40.745 1.00 50.22 113 LEU A C 1
ATOM 855 O O . LEU A 1 113 ? -12.150 0.573 40.099 1.00 50.22 113 LEU A O 1
ATOM 859 N N . SER A 1 114 ? -12.675 -1.492 40.813 1.00 48.22 114 SER A N 1
ATOM 860 C CA . SER A 1 114 ? -14.012 -1.512 40.204 1.00 48.22 114 SER A CA 1
ATOM 861 C C . SER A 1 114 ? -15.029 -0.626 40.937 1.00 48.22 114 SER A C 1
ATOM 863 O O . SER A 1 114 ? -15.907 -0.060 40.293 1.00 48.22 114 SER A O 1
ATOM 865 N N . GLN A 1 115 ? -14.874 -0.435 42.254 1.00 53.00 115 GLN A N 1
ATOM 866 C CA . GLN A 1 115 ? -15.730 0.443 43.063 1.00 53.00 115 GLN A CA 1
ATOM 867 C C . GLN A 1 115 ? -15.328 1.924 42.993 1.00 53.00 115 GLN A C 1
ATOM 869 O O . GLN A 1 115 ? -16.184 2.786 43.157 1.00 53.00 115 GLN A O 1
ATOM 874 N N . ILE A 1 116 ? -14.058 2.234 42.703 1.00 54.03 116 ILE A N 1
ATOM 875 C CA . ILE A 1 116 ? -13.566 3.619 42.550 1.00 54.03 116 ILE A CA 1
ATOM 876 C C . ILE A 1 116 ? -13.830 4.169 41.133 1.00 54.03 116 ILE A C 1
ATOM 878 O O . ILE A 1 116 ? -13.971 5.376 40.947 1.00 54.03 116 ILE A O 1
ATOM 882 N N . PHE A 1 117 ? -13.959 3.302 40.119 1.00 47.66 117 PHE A N 1
ATOM 883 C CA . PHE A 1 117 ? -14.268 3.702 38.737 1.00 47.66 117 PHE A CA 1
ATOM 884 C C . PHE A 1 117 ? -15.532 3.031 38.159 1.00 47.66 117 PHE A C 1
ATOM 886 O O . PHE A 1 117 ? -15.452 2.465 37.064 1.00 47.66 117 PHE A O 1
ATOM 893 N N . PRO A 1 118 ? -16.704 3.103 38.819 1.00 44.00 118 PRO A N 1
ATOM 894 C CA . PRO A 1 118 ? -17.851 2.276 38.448 1.00 44.00 118 PRO A CA 1
ATOM 895 C C . PRO A 1 118 ? -18.462 2.630 37.078 1.00 44.00 118 PRO A C 1
ATOM 897 O O . PRO A 1 118 ? -19.041 1.756 36.446 1.00 44.00 118 PRO A O 1
ATOM 900 N N . HIS A 1 119 ? -18.269 3.851 36.548 1.00 46.09 119 HIS A N 1
ATOM 901 C CA . HIS A 1 119 ? -18.852 4.274 35.255 1.00 46.09 119 HIS A CA 1
ATOM 902 C C . HIS A 1 119 ? -17.927 5.075 34.312 1.00 46.09 119 HIS A C 1
ATOM 904 O O . HIS A 1 119 ? -18.291 5.376 33.177 1.00 46.09 119 HIS A O 1
ATOM 910 N N . GLY A 1 120 ? -16.694 5.399 34.720 1.00 47.81 120 GLY A N 1
ATOM 911 C CA . GLY A 1 120 ? -15.778 6.221 33.907 1.00 47.81 120 GLY A CA 1
ATOM 912 C C . GLY A 1 120 ? -14.913 5.452 32.895 1.00 47.81 120 GLY A C 1
ATOM 913 O O . GLY A 1 120 ? -14.243 6.070 32.062 1.00 47.81 120 GLY A O 1
ATOM 914 N N . SER A 1 121 ? -14.863 4.116 32.978 1.00 55.97 121 SER A N 1
ATOM 915 C CA . SER A 1 121 ? -13.988 3.291 32.126 1.00 55.97 121 SER A CA 1
ATOM 916 C C . SER A 1 121 ? -14.617 2.931 30.772 1.00 55.97 121 SER A C 1
ATOM 918 O O . SER A 1 121 ? -13.910 2.903 29.758 1.00 55.97 121 SER A O 1
ATOM 920 N N . ASP A 1 122 ? -15.942 2.792 30.727 1.00 64.62 122 ASP A N 1
ATOM 921 C CA . ASP A 1 122 ? -16.682 2.457 29.507 1.00 64.62 122 ASP A CA 1
ATOM 922 C C . ASP A 1 122 ? -16.697 3.622 28.516 1.00 64.62 122 ASP A C 1
ATOM 924 O O . ASP A 1 122 ? -16.414 3.436 27.336 1.00 64.62 122 ASP A O 1
ATOM 928 N N . HIS A 1 123 ? -16.876 4.859 28.990 1.00 68.19 123 HIS A N 1
ATOM 929 C CA . HIS A 1 123 ? -16.888 6.021 28.097 1.00 68.19 123 HIS A CA 1
ATOM 930 C C . HIS A 1 123 ? -15.529 6.261 27.409 1.00 68.19 123 HIS A C 1
ATOM 932 O O . HIS A 1 123 ? -15.459 6.544 26.213 1.00 68.19 123 HIS A O 1
ATOM 938 N N . LYS A 1 124 ? -14.413 6.094 28.137 1.00 67.06 124 LYS A N 1
ATOM 939 C CA . LYS A 1 124 ? -13.060 6.254 27.567 1.00 67.06 124 LYS A CA 1
ATOM 940 C C . LYS A 1 124 ? -12.759 5.187 26.518 1.00 67.06 124 LYS A C 1
ATOM 942 O O . LYS A 1 124 ? -12.187 5.493 25.471 1.00 67.06 124 LYS A O 1
ATOM 947 N N . THR A 1 125 ? -13.111 3.936 26.811 1.00 73.88 125 THR A N 1
ATOM 948 C CA . THR A 1 125 ? -12.895 2.826 25.877 1.00 73.88 125 THR A CA 1
ATOM 949 C C . THR A 1 125 ? -13.783 2.956 24.640 1.00 73.88 125 THR A C 1
ATOM 951 O O . THR A 1 125 ? -13.308 2.663 23.542 1.00 73.88 125 THR A O 1
ATOM 954 N N . ASP A 1 126 ? -14.998 3.489 24.787 1.00 80.19 126 ASP A N 1
ATOM 955 C CA . ASP A 1 126 ? -15.911 3.776 23.681 1.00 80.19 126 ASP A CA 1
ATOM 956 C C . ASP A 1 126 ? -15.365 4.864 22.737 1.00 80.19 126 ASP A C 1
ATOM 958 O O . ASP A 1 126 ? -15.268 4.644 21.531 1.00 80.19 126 ASP A O 1
ATOM 962 N N . VAL A 1 127 ? -14.879 6.000 23.254 1.00 80.50 127 VAL A N 1
ATOM 963 C CA . VAL A 1 127 ? -14.321 7.068 22.395 1.00 80.50 127 VAL A CA 1
ATOM 964 C C . VAL A 1 127 ? -13.081 6.606 21.624 1.00 80.50 127 VAL A C 1
ATOM 966 O O . VAL A 1 127 ? -12.956 6.874 20.428 1.00 80.50 127 VAL A O 1
ATOM 969 N N . ILE A 1 128 ? -12.171 5.863 22.262 1.00 82.12 128 ILE A N 1
ATOM 970 C CA . ILE A 1 128 ? -10.994 5.304 21.572 1.00 82.12 128 ILE A CA 1
ATOM 971 C C . ILE A 1 128 ? -11.427 4.328 20.479 1.00 82.12 128 ILE A C 1
ATOM 973 O O . ILE A 1 128 ? -10.867 4.346 19.380 1.00 82.12 128 ILE A O 1
ATOM 977 N N . ARG A 1 129 ? -12.416 3.480 20.772 1.00 84.94 129 ARG A N 1
ATOM 978 C CA . ARG A 1 129 ? -12.967 2.528 19.811 1.00 84.94 129 ARG A CA 1
ATOM 979 C C . ARG A 1 129 ? -13.578 3.255 18.614 1.00 84.94 129 ARG A C 1
ATOM 981 O O . ARG A 1 129 ? -13.226 2.923 17.489 1.00 84.94 129 ARG A O 1
ATOM 988 N N . ARG A 1 130 ? -14.376 4.301 18.83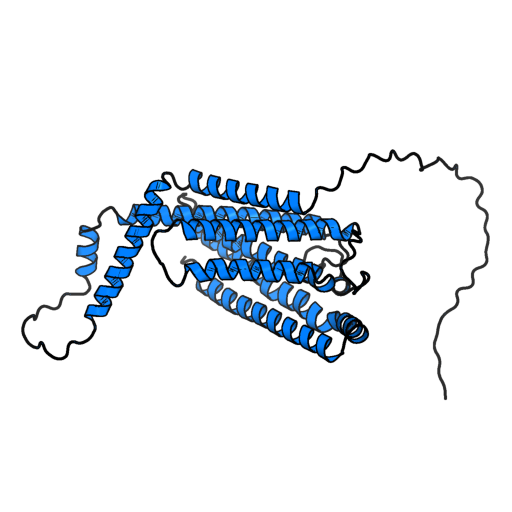2 1.00 87.25 130 ARG A N 1
ATOM 989 C CA . ARG A 1 130 ? -14.959 5.141 17.768 1.00 87.25 130 ARG A CA 1
ATOM 990 C C . ARG A 1 130 ? -13.899 5.822 16.902 1.00 87.25 130 ARG A C 1
ATOM 992 O O . ARG A 1 130 ? -14.011 5.826 15.679 1.00 87.25 130 ARG A O 1
ATOM 999 N N . ILE A 1 131 ? -12.818 6.328 17.503 1.00 87.81 131 ILE A N 1
ATOM 1000 C CA . ILE A 1 131 ? -11.681 6.891 16.751 1.00 87.81 131 ILE A CA 1
ATOM 1001 C C . ILE A 1 131 ? -10.995 5.810 15.901 1.00 87.81 131 ILE A C 1
ATOM 1003 O O . ILE A 1 131 ? -10.629 6.061 14.750 1.00 87.81 131 ILE A O 1
ATOM 1007 N N . ARG A 1 132 ? -10.798 4.602 16.445 1.00 89.00 132 ARG A N 1
ATOM 1008 C CA . ARG A 1 132 ? -10.220 3.472 15.697 1.00 89.00 132 ARG A CA 1
ATOM 1009 C C . ARG A 1 132 ? -11.134 3.019 14.567 1.00 89.00 132 ARG A C 1
ATOM 1011 O O . ARG A 1 132 ? -10.636 2.795 13.470 1.00 89.00 132 ARG A O 1
ATOM 1018 N N . PHE A 1 133 ? -12.437 2.950 14.822 1.00 91.62 133 PHE A N 1
ATOM 1019 C CA . PHE A 1 133 ? -13.464 2.656 13.832 1.00 91.62 133 PHE A CA 1
ATOM 1020 C C . PHE A 1 133 ? -13.408 3.657 12.678 1.00 91.62 133 PHE A C 1
ATOM 1022 O O . PHE A 1 133 ? -13.211 3.254 11.540 1.00 91.62 133 PHE A O 1
ATOM 1029 N N . SER A 1 134 ? -13.463 4.959 12.973 1.00 91.94 134 SER A N 1
ATOM 1030 C CA . SER A 1 134 ? -13.426 6.027 11.967 1.00 91.94 134 SER A CA 1
ATOM 1031 C C . SER A 1 134 ? -12.148 5.982 11.112 1.00 91.94 134 SER A C 1
ATOM 1033 O O . SER A 1 134 ? -12.209 5.995 9.882 1.00 91.94 134 SER A O 1
ATOM 1035 N N . ASN A 1 135 ? -10.976 5.809 11.738 1.00 91.38 135 ASN A N 1
ATOM 1036 C CA . ASN A 1 135 ? -9.714 5.649 11.005 1.00 91.38 135 ASN A CA 1
ATOM 1037 C C . ASN A 1 135 ? -9.632 4.329 10.221 1.00 91.38 135 ASN A C 1
ATOM 1039 O O . ASN A 1 135 ? -8.979 4.271 9.180 1.00 91.38 135 ASN A O 1
ATOM 1043 N N . GLY A 1 136 ? -10.221 3.250 10.736 1.00 93.12 136 GLY A N 1
ATOM 1044 C CA . GLY A 1 136 ? -10.358 1.980 10.027 1.00 93.12 136 GLY A CA 1
ATOM 1045 C C . GLY A 1 136 ? -11.228 2.137 8.785 1.00 93.12 136 GLY A C 1
ATOM 1046 O O . GLY A 1 136 ? -10.812 1.728 7.709 1.00 93.12 136 GLY A O 1
ATOM 1047 N N . ALA A 1 137 ? -12.372 2.812 8.915 1.00 95.19 137 ALA A N 1
ATOM 1048 C CA . ALA A 1 137 ? -13.331 3.044 7.842 1.00 95.19 137 ALA A CA 1
ATOM 1049 C C . ALA A 1 137 ? -12.730 3.909 6.731 1.00 95.19 137 ALA A C 1
ATOM 1051 O O . ALA A 1 137 ? -12.777 3.515 5.570 1.00 95.19 137 ALA A O 1
ATOM 1052 N N . PHE A 1 138 ? -12.073 5.019 7.088 1.00 96.06 138 PHE A N 1
ATOM 1053 C CA . PHE A 1 138 ? -11.346 5.862 6.134 1.00 96.06 138 PHE A CA 1
ATOM 1054 C C . PHE A 1 138 ? -10.344 5.048 5.300 1.00 96.06 138 PHE A C 1
ATOM 1056 O O . PHE A 1 138 ? -10.376 5.076 4.071 1.00 96.06 138 PHE A O 1
ATOM 1063 N N . ARG A 1 139 ? -9.480 4.271 5.970 1.00 95.50 139 ARG A N 1
ATOM 1064 C CA . ARG A 1 139 ? -8.468 3.445 5.297 1.00 95.50 139 ARG A CA 1
ATOM 1065 C C . ARG A 1 139 ? -9.095 2.319 4.482 1.00 95.50 139 ARG A C 1
ATOM 1067 O O . ARG A 1 139 ? -8.602 2.016 3.402 1.00 95.50 139 ARG A O 1
ATOM 1074 N N . CYS A 1 140 ? -10.172 1.712 4.975 1.00 96.38 140 CYS A N 1
ATOM 1075 C CA . CYS A 1 140 ? -10.925 0.676 4.275 1.00 96.38 140 CYS A CA 1
ATOM 1076 C C . CYS A 1 140 ? -11.470 1.208 2.944 1.00 96.38 140 CYS A C 1
ATOM 1078 O O . CYS A 1 140 ? -11.139 0.664 1.896 1.00 96.38 140 CYS A O 1
ATOM 1080 N N . VAL A 1 141 ? -12.197 2.331 2.976 1.00 96.50 141 VAL A N 1
ATOM 1081 C CA . VAL A 1 141 ? -12.746 2.979 1.775 1.00 96.50 141 VAL A CA 1
ATOM 1082 C C . VAL A 1 141 ? -11.631 3.346 0.800 1.00 96.50 141 VAL A C 1
ATOM 1084 O O . VAL A 1 141 ? -11.711 3.001 -0.374 1.00 96.50 141 VAL A O 1
ATOM 1087 N N . TRP A 1 142 ? -10.558 3.976 1.281 1.00 96.69 142 TRP A N 1
ATOM 1088 C CA . TRP A 1 142 ? -9.431 4.354 0.429 1.00 96.69 142 TRP A CA 1
ATOM 1089 C C . TRP A 1 142 ? -8.764 3.148 -0.247 1.00 96.69 142 TRP A C 1
ATOM 1091 O O . TRP A 1 142 ? -8.605 3.121 -1.465 1.00 96.69 142 TRP A O 1
ATOM 1101 N N . THR A 1 143 ? -8.394 2.130 0.536 1.00 96.62 143 THR A N 1
ATOM 1102 C CA . THR A 1 143 ? -7.727 0.927 0.007 1.00 96.62 143 THR A CA 1
ATOM 1103 C C . THR A 1 143 ? -8.621 0.154 -0.957 1.00 96.62 143 THR A C 1
ATOM 1105 O O . THR A 1 143 ? -8.118 -0.346 -1.961 1.00 96.62 143 THR A O 1
ATOM 1108 N N . MET A 1 144 ? -9.935 0.121 -0.721 1.00 97.06 144 MET A N 1
ATOM 1109 C CA . MET A 1 144 ? -10.914 -0.444 -1.651 1.00 97.06 144 MET A CA 1
ATOM 1110 C C . MET A 1 144 ? -10.939 0.327 -2.976 1.00 97.06 144 MET A C 1
ATOM 1112 O O . MET A 1 144 ? -10.735 -0.272 -4.029 1.00 97.06 144 MET A O 1
ATOM 1116 N N . LEU A 1 145 ? -11.132 1.651 -2.925 1.00 97.12 145 LEU A N 1
ATOM 1117 C CA . LEU A 1 145 ? -11.211 2.505 -4.115 1.00 97.12 145 LEU A CA 1
ATOM 1118 C C . LEU A 1 145 ? -9.936 2.426 -4.955 1.00 97.12 145 LEU A C 1
ATOM 1120 O O . LEU A 1 145 ? -10.017 2.244 -6.166 1.00 97.12 145 LEU A O 1
ATOM 1124 N N . MET A 1 146 ? -8.765 2.491 -4.320 1.00 97.19 146 MET A N 1
ATOM 1125 C CA . MET A 1 146 ? -7.491 2.396 -5.033 1.00 97.19 146 MET A CA 1
ATOM 1126 C C . MET A 1 146 ? -7.250 1.006 -5.621 1.00 97.19 146 MET A C 1
ATOM 1128 O O . MET A 1 146 ? -6.674 0.909 -6.699 1.00 97.19 146 MET A O 1
ATOM 1132 N N . SER A 1 147 ? -7.707 -0.062 -4.960 1.00 97.00 147 SER A N 1
ATOM 1133 C CA . SER A 1 147 ? -7.591 -1.421 -5.507 1.00 97.00 147 SER A CA 1
ATOM 1134 C C . SER A 1 147 ? -8.486 -1.605 -6.734 1.00 97.00 147 SER A C 1
ATOM 1136 O O . SER A 1 147 ? -8.031 -2.131 -7.746 1.00 97.00 147 SER A O 1
ATOM 1138 N N . ILE A 1 148 ? -9.731 -1.121 -6.673 1.00 97.12 148 ILE A N 1
ATOM 1139 C CA . ILE A 1 148 ? -10.664 -1.141 -7.810 1.00 97.12 148 ILE A CA 1
ATOM 1140 C C . ILE A 1 148 ? -10.107 -0.303 -8.964 1.00 97.12 148 ILE A C 1
ATOM 1142 O O . ILE A 1 148 ? -10.046 -0.784 -10.094 1.00 97.12 148 ILE A O 1
ATOM 1146 N N . PHE A 1 149 ? -9.649 0.919 -8.670 1.00 96.56 149 PHE A N 1
ATOM 1147 C CA . PHE A 1 149 ? -9.031 1.801 -9.654 1.00 96.56 149 PHE A CA 1
ATOM 1148 C C . PHE A 1 149 ? -7.861 1.112 -10.358 1.00 96.56 149 PHE A C 1
ATOM 1150 O O . PHE A 1 149 ? -7.844 1.083 -11.581 1.00 96.56 149 PHE A O 1
ATOM 1157 N N . SER A 1 150 ? -6.921 0.506 -9.622 1.00 96.25 150 SER A N 1
ATOM 1158 C CA . SER A 1 150 ? -5.780 -0.195 -10.225 1.00 96.25 150 SER A CA 1
ATOM 1159 C C . SER A 1 150 ? -6.202 -1.337 -11.138 1.00 96.25 150 SER A C 1
ATOM 1161 O O . SER A 1 150 ? -5.653 -1.462 -12.226 1.00 96.25 150 SER A O 1
ATOM 1163 N N . ILE A 1 151 ? -7.176 -2.155 -10.729 1.00 96.44 151 ILE A N 1
ATOM 1164 C CA . ILE A 1 151 ? -7.646 -3.270 -11.561 1.00 96.44 151 ILE A CA 1
ATOM 1165 C C . ILE A 1 151 ? -8.231 -2.736 -12.870 1.00 96.44 151 ILE A C 1
ATOM 1167 O O . ILE A 1 151 ? -7.874 -3.220 -13.936 1.00 96.44 151 ILE A O 1
ATOM 1171 N N . ILE A 1 152 ? -9.091 -1.717 -12.811 1.00 96.56 152 ILE A N 1
ATOM 1172 C CA . ILE A 1 152 ? -9.729 -1.157 -14.010 1.00 96.56 152 ILE A CA 1
ATOM 1173 C C . ILE A 1 152 ? -8.699 -0.452 -14.899 1.00 96.56 152 ILE A C 1
ATOM 1175 O O . ILE A 1 152 ? -8.653 -0.691 -16.101 1.00 96.56 152 ILE A O 1
ATOM 1179 N N . ALA A 1 153 ? -7.865 0.398 -14.303 1.00 95.25 153 ALA A N 1
ATOM 1180 C CA . ALA A 1 153 ? -6.935 1.259 -15.019 1.00 95.25 153 ALA A CA 1
ATOM 1181 C C . ALA A 1 153 ? -5.740 0.504 -15.614 1.00 95.25 153 ALA A C 1
ATOM 1183 O O . ALA A 1 153 ? -5.190 0.942 -16.621 1.00 95.25 153 ALA A O 1
ATOM 1184 N N . PHE A 1 154 ? -5.307 -0.596 -14.988 1.00 95.94 154 PHE A N 1
ATOM 1185 C CA . PHE A 1 154 ? -4.078 -1.290 -15.378 1.00 95.94 154 PHE A CA 1
ATOM 1186 C C . PHE A 1 154 ? -4.306 -2.609 -16.111 1.00 95.94 154 PHE A C 1
ATOM 1188 O O . PHE A 1 154 ? -3.369 -3.112 -16.721 1.00 95.94 154 PHE A O 1
ATOM 1195 N N . LYS A 1 155 ? -5.526 -3.162 -16.125 1.00 96.25 155 LYS A N 1
ATOM 1196 C CA . LYS A 1 155 ? -5.816 -4.472 -16.737 1.00 96.25 155 LYS A CA 1
ATOM 1197 C C . LYS A 1 155 ? -5.339 -4.618 -18.189 1.00 96.25 155 LYS A C 1
ATOM 1199 O O . LYS A 1 155 ? -4.894 -5.702 -18.571 1.00 96.25 155 LYS A O 1
ATOM 1204 N N . SER A 1 156 ? -5.443 -3.558 -18.989 1.00 95.19 156 SER A N 1
ATOM 1205 C CA . SER A 1 156 ? -5.033 -3.542 -20.400 1.00 95.19 156 SER A CA 1
ATOM 1206 C C . SER A 1 156 ? -3.574 -3.136 -20.623 1.00 95.19 156 SER A C 1
ATOM 1208 O O . SER A 1 156 ? -3.123 -3.131 -21.764 1.00 95.19 156 SER A O 1
ATOM 1210 N N . LEU A 1 157 ? -2.831 -2.778 -19.572 1.00 93.75 157 LEU A N 1
ATOM 1211 C CA . LEU A 1 157 ? -1.443 -2.352 -19.713 1.00 93.75 157 LEU A CA 1
ATOM 1212 C C . LEU A 1 157 ? -0.522 -3.559 -19.909 1.00 93.75 157 LEU A C 1
ATOM 1214 O O . LEU A 1 157 ? -0.633 -4.576 -19.223 1.00 93.75 157 LEU A O 1
ATOM 1218 N N . THR A 1 158 ? 0.449 -3.406 -20.807 1.00 94.00 158 THR A N 1
ATOM 1219 C CA . THR A 1 158 ? 1.388 -4.461 -21.231 1.00 94.00 158 THR A CA 1
ATOM 1220 C C . THR A 1 158 ? 2.288 -4.994 -20.119 1.00 94.00 158 THR A C 1
ATOM 1222 O O . THR A 1 158 ? 2.862 -6.067 -20.269 1.00 94.00 158 THR A O 1
ATOM 1225 N N . TRP A 1 159 ? 2.393 -4.285 -18.994 1.00 93.56 159 TRP A N 1
ATOM 1226 C CA . TRP A 1 159 ? 3.188 -4.680 -17.829 1.00 93.56 159 TRP A CA 1
ATOM 1227 C C . TRP A 1 159 ? 2.356 -5.257 -16.672 1.00 93.56 159 TRP A C 1
ATOM 1229 O O . TRP A 1 159 ? 2.926 -5.739 -15.691 1.00 93.56 159 TRP A O 1
ATOM 1239 N N . TRP A 1 160 ? 1.019 -5.213 -16.749 1.00 96.31 160 TRP A N 1
ATOM 1240 C CA . TRP A 1 160 ? 0.150 -5.706 -15.679 1.00 96.31 160 TRP A CA 1
ATOM 1241 C C . TRP A 1 160 ? -0.014 -7.231 -15.774 1.00 96.31 160 TRP A C 1
ATOM 1243 O O . TRP A 1 160 ? -0.547 -7.725 -16.770 1.00 96.31 160 TRP A O 1
ATOM 1253 N N . PRO A 1 161 ? 0.424 -8.006 -14.768 1.00 97.00 161 PRO A N 1
ATOM 1254 C CA . PRO A 1 161 ? 0.544 -9.452 -14.886 1.00 97.00 161 PRO A CA 1
ATOM 1255 C C . PRO A 1 161 ? -0.809 -10.166 -14.867 1.00 97.00 161 PRO A C 1
ATOM 1257 O O . PRO A 1 161 ? -1.760 -9.748 -14.201 1.00 97.00 161 PRO A O 1
ATOM 1260 N N . GLN A 1 162 ? -0.858 -11.331 -15.513 1.00 96.75 162 GLN A N 1
ATOM 1261 C CA . GLN A 1 162 ? -2.040 -12.203 -15.543 1.00 96.75 162 GLN A CA 1
ATOM 1262 C C . GLN A 1 162 ? -2.498 -12.668 -14.155 1.00 96.75 162 GLN A C 1
ATOM 1264 O O . GLN A 1 162 ? -3.697 -12.791 -13.909 1.00 96.75 162 GLN A O 1
ATOM 1269 N N . SER A 1 163 ? -1.569 -12.851 -13.211 1.00 96.50 163 SER A N 1
ATOM 1270 C CA . SER A 1 163 ? -1.899 -13.166 -11.813 1.00 96.50 163 SER A CA 1
ATOM 1271 C C . SER A 1 163 ? -2.764 -12.088 -11.149 1.00 96.50 163 SER A C 1
ATOM 1273 O O . SER A 1 163 ? -3.476 -12.369 -10.195 1.00 96.50 163 SER A O 1
ATOM 1275 N N . LEU A 1 164 ? -2.766 -10.862 -11.672 1.00 96.38 164 LEU A N 1
ATOM 1276 C CA . LEU A 1 164 ? -3.612 -9.762 -11.212 1.00 96.38 164 LEU A CA 1
ATOM 1277 C C . LEU A 1 164 ? -4.725 -9.428 -12.217 1.00 96.38 164 LEU A C 1
ATOM 1279 O O . LEU A 1 164 ? -5.167 -8.283 -12.294 1.00 96.38 164 LEU A O 1
ATOM 1283 N N . GLN A 1 165 ? -5.180 -10.433 -12.976 1.00 96.12 165 GLN A N 1
ATOM 1284 C CA . GLN A 1 165 ? -6.210 -10.330 -14.021 1.00 96.12 165 GLN A CA 1
ATOM 1285 C C . GLN A 1 165 ? -5.817 -9.450 -15.219 1.00 96.12 165 GLN A C 1
ATOM 1287 O O . GLN A 1 165 ? -6.689 -8.985 -15.956 1.00 96.12 165 GLN A O 1
ATOM 1292 N N . GLY A 1 166 ? -4.518 -9.208 -15.409 1.00 96.12 166 GLY A N 1
ATOM 1293 C CA . GLY A 1 166 ? -3.977 -8.508 -16.568 1.00 96.12 166 GLY A CA 1
ATOM 1294 C C . GLY A 1 166 ? -3.777 -9.382 -17.794 1.00 96.12 166 GLY A C 1
ATOM 1295 O O . GLY A 1 166 ? -4.024 -10.585 -17.782 1.00 96.12 166 GLY A O 1
ATOM 1296 N N . THR A 1 167 ? -3.276 -8.753 -18.852 1.00 95.62 167 THR A N 1
ATOM 1297 C CA . THR A 1 167 ? -2.844 -9.423 -20.092 1.00 95.62 167 THR A CA 1
ATOM 1298 C C . THR A 1 167 ? -1.346 -9.259 -20.360 1.00 95.62 167 THR A C 1
ATOM 1300 O O . THR A 1 167 ? -0.819 -9.861 -21.291 1.00 95.62 167 THR A O 1
ATOM 1303 N N . GLY A 1 168 ? -0.659 -8.472 -19.532 1.00 94.69 168 GLY A N 1
ATOM 1304 C CA . GLY A 1 168 ? 0.733 -8.092 -19.695 1.00 94.69 168 GLY A CA 1
ATOM 1305 C C . GLY A 1 168 ? 1.750 -9.027 -19.038 1.00 94.69 168 GLY A C 1
ATOM 1306 O O . GLY A 1 168 ? 1.415 -10.023 -18.391 1.00 94.69 168 GLY A O 1
ATOM 1307 N N . SER A 1 169 ? 3.021 -8.656 -19.191 1.00 94.88 169 SER A N 1
ATOM 1308 C CA . SER A 1 169 ? 4.200 -9.337 -18.654 1.00 94.88 169 SER A CA 1
ATOM 1309 C C . SER A 1 169 ? 5.036 -8.385 -17.805 1.00 94.88 169 SER A C 1
ATOM 1311 O O . SER A 1 169 ? 5.318 -7.259 -18.214 1.00 94.88 169 SER A O 1
ATOM 1313 N N . THR A 1 170 ? 5.505 -8.842 -16.642 1.00 94.50 170 THR A N 1
ATOM 1314 C CA . THR A 1 170 ? 6.366 -8.028 -15.771 1.00 94.50 170 THR A CA 1
ATOM 1315 C C . THR A 1 170 ? 7.715 -7.685 -16.393 1.00 94.50 170 THR A C 1
ATOM 1317 O O . THR A 1 170 ? 8.326 -6.711 -15.963 1.00 94.50 170 THR A O 1
ATOM 1320 N N . LEU A 1 171 ? 8.132 -8.390 -17.449 1.00 92.00 171 LEU A N 1
ATOM 1321 C CA . LEU A 1 171 ? 9.326 -8.060 -18.225 1.00 92.00 171 LEU A CA 1
ATOM 1322 C C . LEU A 1 171 ? 9.265 -6.621 -18.763 1.00 92.00 171 LEU A C 1
ATOM 1324 O O . LEU A 1 171 ? 10.255 -5.893 -18.728 1.00 92.00 171 LEU A O 1
ATOM 1328 N N . GLU A 1 172 ? 8.073 -6.167 -19.165 1.00 90.31 172 GLU A N 1
ATOM 1329 C CA . GLU A 1 172 ? 7.852 -4.802 -19.647 1.00 90.31 172 GLU A CA 1
ATOM 1330 C C . GLU A 1 172 ? 7.972 -3.749 -18.532 1.00 90.31 172 GLU A C 1
ATOM 1332 O O . GLU A 1 172 ? 8.047 -2.556 -18.824 1.00 90.31 172 GLU A O 1
ATOM 1337 N N . CYS A 1 173 ? 8.054 -4.131 -17.248 1.00 90.44 173 CYS A N 1
ATOM 1338 C CA . CYS A 1 173 ? 8.394 -3.183 -16.180 1.00 90.44 173 CYS A CA 1
ATOM 1339 C C . CYS A 1 173 ? 9.797 -2.590 -16.369 1.00 90.44 173 CYS A C 1
ATOM 1341 O O . CYS A 1 173 ? 10.021 -1.436 -16.021 1.00 90.44 173 CYS A O 1
ATOM 1343 N N . TRP A 1 174 ? 10.715 -3.356 -16.958 1.00 88.38 174 TRP A N 1
ATOM 1344 C CA . TRP A 1 174 ? 12.137 -3.019 -17.078 1.00 88.38 174 TRP A CA 1
ATOM 1345 C C . TRP A 1 174 ? 12.497 -2.303 -18.379 1.00 88.38 174 TRP A C 1
ATOM 1347 O O . TRP A 1 174 ? 13.657 -1.973 -18.611 1.00 88.38 174 TRP A O 1
ATOM 1357 N N . ASN A 1 175 ? 11.506 -2.057 -19.235 1.00 81.44 175 ASN A N 1
ATOM 1358 C CA . ASN A 1 175 ? 11.721 -1.510 -20.561 1.00 81.44 175 ASN A CA 1
ATOM 1359 C C . ASN A 1 175 ? 12.000 0.006 -20.517 1.00 81.44 175 ASN A C 1
ATOM 1361 O O . ASN A 1 175 ? 11.065 0.799 -20.373 1.00 81.44 175 ASN A O 1
ATOM 1365 N N . LEU A 1 176 ? 13.270 0.398 -20.688 1.00 70.44 176 LEU A N 1
ATOM 1366 C CA . LEU A 1 176 ? 13.764 1.785 -20.775 1.00 70.44 176 LEU A CA 1
ATOM 1367 C C . LEU A 1 176 ? 13.546 2.434 -22.154 1.00 70.44 176 LEU A C 1
ATOM 1369 O O . LEU A 1 176 ? 14.351 3.236 -22.616 1.00 70.44 176 LEU A O 1
ATOM 1373 N N . LYS A 1 177 ? 12.444 2.124 -22.845 1.00 64.25 177 LYS A N 1
ATOM 1374 C CA . LYS A 1 177 ? 12.093 2.827 -24.097 1.00 64.25 177 LYS A CA 1
ATOM 1375 C C . LYS A 1 177 ? 11.948 4.353 -23.911 1.00 64.25 177 LYS A C 1
ATOM 1377 O O . LYS A 1 177 ? 11.948 5.075 -24.904 1.00 64.25 177 LYS A O 1
ATOM 1382 N N . GLY A 1 178 ? 11.845 4.840 -22.669 1.00 52.97 178 GLY A N 1
ATOM 1383 C CA . GLY A 1 178 ? 12.034 6.239 -22.283 1.00 52.97 178 GLY A CA 1
ATOM 1384 C C . GLY A 1 178 ? 13.488 6.520 -21.880 1.00 52.97 178 GLY A C 1
ATOM 1385 O O . GLY A 1 178 ? 14.097 5.761 -21.133 1.00 52.97 178 GLY A O 1
ATOM 1386 N N . SER A 1 179 ? 14.056 7.602 -22.414 1.00 49.72 179 SER A N 1
ATOM 1387 C CA . SER A 1 179 ? 15.422 8.082 -22.157 1.00 49.72 179 SER A CA 1
ATOM 1388 C C . SER A 1 179 ? 15.860 7.965 -20.684 1.00 49.72 179 SER A C 1
ATOM 1390 O O . SER A 1 179 ? 15.178 8.451 -19.787 1.00 49.72 179 SER A O 1
ATOM 1392 N N . ILE A 1 180 ? 17.062 7.420 -20.446 1.00 54.50 180 ILE A N 1
ATOM 1393 C CA . ILE A 1 180 ? 17.768 7.446 -19.144 1.00 54.50 180 ILE A CA 1
ATOM 1394 C C . ILE A 1 180 ? 18.031 8.899 -18.688 1.00 54.50 180 ILE A C 1
ATOM 1396 O O . ILE A 1 180 ? 18.158 9.188 -17.497 1.00 54.50 180 ILE A O 1
ATOM 1400 N N . VAL A 1 181 ? 18.100 9.831 -19.644 1.00 51.06 181 VAL A N 1
ATOM 1401 C CA . VAL A 1 181 ? 18.416 11.243 -19.427 1.00 51.06 181 VAL A CA 1
ATOM 1402 C C . VAL A 1 181 ? 17.135 12.008 -19.132 1.00 51.06 181 VAL A C 1
ATOM 1404 O O . VAL A 1 181 ? 16.511 12.525 -20.055 1.00 51.06 181 VAL A O 1
ATOM 1407 N N . LEU A 1 182 ? 16.803 12.083 -17.837 1.00 47.94 182 LEU A N 1
ATOM 1408 C CA . LEU A 1 182 ? 15.679 12.816 -17.244 1.00 47.94 182 LEU A CA 1
ATOM 1409 C C . LEU A 1 182 ? 14.305 12.373 -17.786 1.00 47.94 182 LEU A C 1
ATOM 1411 O O . LEU A 1 182 ? 14.154 12.083 -18.969 1.00 47.94 182 LEU A O 1
ATOM 1415 N N . PRO A 1 183 ? 13.255 12.337 -16.948 1.00 48.97 183 PRO A N 1
ATOM 1416 C CA . PRO A 1 183 ? 11.906 12.091 -17.428 1.00 48.97 183 PRO A CA 1
ATOM 1417 C C . PRO A 1 183 ? 11.501 13.271 -18.314 1.00 48.97 183 PRO A C 1
ATOM 1419 O O . PRO A 1 183 ? 10.901 14.242 -17.854 1.00 48.97 183 PRO A O 1
ATOM 1422 N N . THR A 1 184 ? 11.845 13.214 -19.600 1.00 48.09 184 THR A N 1
ATOM 1423 C CA . THR A 1 184 ? 11.121 13.994 -20.585 1.00 48.09 184 THR A CA 1
ATOM 1424 C C . THR A 1 184 ? 9.687 13.498 -20.475 1.00 48.09 184 THR A C 1
ATOM 1426 O O . THR A 1 184 ? 9.456 12.285 -20.453 1.00 48.09 184 THR A O 1
ATOM 1429 N N . PRO A 1 185 ? 8.716 14.398 -20.280 1.00 49.53 185 PRO A N 1
ATOM 1430 C CA . PRO A 1 185 ? 7.320 14.036 -20.167 1.00 49.53 185 PRO A CA 1
ATOM 1431 C C . PRO A 1 185 ? 6.826 13.576 -21.544 1.00 49.53 185 PRO A C 1
ATOM 1433 O O . PRO A 1 185 ? 5.993 14.231 -22.158 1.00 49.53 185 PRO A O 1
ATOM 1436 N N . ASN A 1 186 ? 7.308 12.437 -22.033 1.00 50.41 186 ASN A N 1
ATOM 1437 C CA . ASN A 1 186 ? 6.658 11.714 -23.104 1.00 50.41 186 ASN A CA 1
ATOM 1438 C C . ASN A 1 186 ? 5.499 10.963 -22.449 1.00 50.41 186 ASN A C 1
ATOM 1440 O O . ASN A 1 186 ? 5.618 9.820 -22.001 1.00 50.41 186 ASN A O 1
ATOM 1444 N N . TRP A 1 187 ? 4.394 11.691 -22.270 1.00 51.78 187 TRP A N 1
ATOM 1445 C CA . TRP A 1 187 ? 3.127 11.188 -21.746 1.00 51.78 187 TRP A CA 1
ATOM 1446 C C . TRP A 1 187 ? 2.492 10.288 -22.803 1.00 51.78 187 TRP A C 1
ATOM 1448 O O . TRP A 1 187 ? 1.467 10.619 -23.390 1.00 51.78 187 TRP A O 1
ATOM 1458 N N . ASN A 1 188 ? 3.110 9.140 -23.064 1.00 58.56 188 ASN A N 1
ATOM 1459 C CA . ASN A 1 188 ? 2.434 8.079 -23.790 1.00 58.56 188 ASN A CA 1
ATOM 1460 C C . ASN A 1 188 ? 1.153 7.723 -23.019 1.00 58.56 188 ASN A C 1
ATOM 1462 O O . ASN A 1 188 ? 1.125 7.809 -21.788 1.00 58.56 188 ASN A O 1
ATOM 1466 N N . ASN A 1 189 ? 0.099 7.318 -23.728 1.00 60.03 189 ASN A N 1
ATOM 1467 C CA . ASN A 1 189 ? -1.222 7.042 -23.144 1.00 60.03 189 ASN A CA 1
ATOM 1468 C C . ASN A 1 189 ? -1.175 6.067 -21.944 1.00 60.03 189 ASN A C 1
ATOM 1470 O O . ASN A 1 189 ? -1.974 6.189 -21.018 1.00 60.03 189 ASN A O 1
ATOM 1474 N N . ASP A 1 190 ? -0.176 5.182 -21.892 1.00 65.44 190 ASP A N 1
ATOM 1475 C CA . ASP A 1 190 ? 0.047 4.228 -20.795 1.00 65.44 190 ASP A CA 1
ATOM 1476 C C . ASP A 1 190 ? 0.562 4.870 -19.490 1.00 65.44 190 ASP A C 1
ATOM 1478 O O . ASP A 1 190 ? 0.470 4.277 -18.413 1.00 65.44 190 ASP A O 1
ATOM 1482 N N . ALA A 1 191 ? 1.127 6.079 -19.559 1.00 77.25 191 ALA A N 1
ATOM 1483 C CA . ALA A 1 191 ? 1.694 6.778 -18.408 1.00 77.25 191 ALA A CA 1
ATOM 1484 C C . ALA A 1 191 ? 0.624 7.493 -17.571 1.00 77.25 191 ALA A C 1
ATOM 1486 O O . ALA A 1 191 ? 0.787 7.622 -16.357 1.00 77.25 191 ALA A O 1
ATOM 1487 N N . LEU A 1 192 ? -0.482 7.926 -18.188 1.00 86.75 192 LEU A N 1
ATOM 1488 C CA . LEU A 1 192 ? -1.489 8.757 -17.525 1.00 86.75 192 LEU A CA 1
ATOM 1489 C C . LEU A 1 192 ? -2.160 8.058 -16.325 1.00 86.75 192 LEU A C 1
ATOM 1491 O O . LEU A 1 192 ? -2.177 8.649 -15.238 1.00 86.75 192 LEU A O 1
ATOM 1495 N N . PRO A 1 193 ? -2.658 6.807 -16.440 1.00 91.88 193 PRO A N 1
ATOM 1496 C CA . PRO A 1 193 ? -3.296 6.139 -15.308 1.00 91.88 193 PRO A CA 1
ATOM 1497 C C . PRO A 1 193 ? -2.303 5.867 -14.173 1.00 91.88 193 PRO A C 1
ATOM 1499 O O . PRO A 1 193 ? -2.642 5.978 -12.995 1.00 91.88 193 PRO A O 1
ATOM 1502 N N . LEU A 1 194 ? -1.052 5.560 -14.528 1.00 91.88 194 LEU A N 1
ATOM 1503 C CA . LEU A 1 194 ? 0.032 5.323 -13.579 1.00 91.88 194 LEU A CA 1
ATOM 1504 C C . LEU A 1 194 ? 0.400 6.605 -12.822 1.00 91.88 194 LEU A C 1
ATOM 1506 O O . LEU A 1 194 ? 0.575 6.575 -11.606 1.00 91.88 194 LEU A O 1
ATOM 1510 N N . THR A 1 195 ? 0.447 7.747 -13.506 1.00 90.44 195 THR A N 1
ATOM 1511 C CA . THR A 1 195 ? 0.655 9.050 -12.871 1.00 90.44 195 THR A CA 1
ATOM 1512 C C . THR A 1 195 ? -0.458 9.362 -11.877 1.00 90.44 195 THR A C 1
ATOM 1514 O O . THR A 1 195 ? -0.159 9.608 -10.710 1.00 90.44 195 THR A O 1
ATOM 1517 N N . TYR A 1 196 ? -1.733 9.276 -12.269 1.00 92.81 196 TYR A N 1
ATOM 1518 C CA . TYR A 1 196 ? -2.834 9.533 -11.332 1.00 92.81 196 TYR A CA 1
ATOM 1519 C C . TYR A 1 196 ? -2.872 8.542 -10.167 1.00 92.81 196 TYR A C 1
ATOM 1521 O O . TYR A 1 196 ? -3.203 8.941 -9.049 1.00 92.81 196 TYR A O 1
ATOM 1529 N N . PHE A 1 197 ? -2.472 7.287 -10.385 1.00 95.44 197 PHE A N 1
ATOM 1530 C CA . PHE A 1 197 ? -2.304 6.321 -9.306 1.00 95.44 197 PHE A CA 1
ATOM 1531 C C . PHE A 1 197 ? -1.290 6.807 -8.267 1.00 95.44 197 PHE A C 1
ATOM 1533 O O . PHE A 1 197 ? -1.626 6.898 -7.088 1.00 95.44 197 PHE A O 1
ATOM 1540 N N . TYR A 1 198 ? -0.076 7.171 -8.690 1.00 95.38 198 TYR A N 1
ATOM 1541 C CA . TYR A 1 198 ? 0.969 7.654 -7.784 1.00 95.38 198 TYR A CA 1
ATOM 1542 C C . TYR A 1 198 ? 0.579 8.953 -7.084 1.00 95.38 198 TYR A C 1
ATOM 1544 O O . TYR A 1 198 ? 0.736 9.052 -5.868 1.00 95.38 198 TYR A O 1
ATOM 1552 N N . LEU A 1 199 ? 0.019 9.922 -7.815 1.00 94.69 199 LEU A N 1
ATOM 1553 C CA . LEU A 1 199 ? -0.457 11.175 -7.224 1.00 94.69 199 LEU A CA 1
ATOM 1554 C C . LEU A 1 199 ? -1.533 10.914 -6.166 1.00 94.69 199 LEU A C 1
ATOM 1556 O O . LEU A 1 199 ? -1.493 11.512 -5.096 1.00 94.69 199 LEU A O 1
ATOM 1560 N N . SER A 1 200 ? -2.434 9.961 -6.417 1.00 96.56 200 SER A N 1
ATOM 1561 C CA . SER A 1 200 ? -3.447 9.547 -5.443 1.00 96.56 200 SER A CA 1
ATOM 1562 C C . SER A 1 200 ? -2.819 8.957 -4.178 1.00 96.56 200 SER A C 1
ATOM 1564 O O . SER A 1 200 ? -3.206 9.328 -3.069 1.00 96.56 200 SER A O 1
ATOM 1566 N N . GLN A 1 201 ? -1.810 8.087 -4.314 1.00 96.62 201 GLN A N 1
ATOM 1567 C CA . GLN A 1 201 ? -1.079 7.542 -3.162 1.00 96.62 201 GLN A CA 1
ATOM 1568 C C . GLN A 1 201 ? -0.361 8.652 -2.383 1.00 96.62 201 GLN A C 1
ATOM 1570 O O . GLN A 1 201 ? -0.486 8.721 -1.160 1.00 96.62 201 GLN A O 1
ATOM 1575 N N . VAL A 1 202 ? 0.320 9.569 -3.076 1.00 95.94 202 VAL A N 1
ATOM 1576 C CA . VAL A 1 202 ? 0.970 10.733 -2.456 1.00 95.94 202 VAL A CA 1
ATOM 1577 C C . VAL A 1 202 ? -0.049 11.579 -1.694 1.00 95.94 202 VAL A C 1
ATOM 1579 O O . VAL A 1 202 ? 0.188 11.877 -0.525 1.00 95.94 202 VAL A O 1
ATOM 1582 N N . SER A 1 203 ? -1.207 11.898 -2.283 1.00 96.31 203 SER A N 1
ATOM 1583 C CA . SER A 1 203 ? -2.285 12.629 -1.601 1.00 96.31 203 SER A CA 1
ATOM 1584 C C . SER A 1 203 ? -2.747 11.926 -0.324 1.00 96.31 203 SER A C 1
ATOM 1586 O O . SER A 1 203 ? -2.947 12.570 0.709 1.00 96.31 203 SER A O 1
ATOM 1588 N N . TYR A 1 204 ? -2.884 10.600 -0.349 1.00 96.38 204 TYR A N 1
ATOM 1589 C CA . TYR A 1 204 ? -3.264 9.827 0.831 1.00 96.38 204 TYR A CA 1
ATOM 1590 C C . TYR A 1 204 ? -2.206 9.863 1.939 1.00 96.38 204 TYR A C 1
ATOM 1592 O O . TYR A 1 204 ? -2.540 10.170 3.090 1.00 96.38 204 TYR A O 1
ATOM 1600 N N . HIS A 1 205 ? -0.935 9.611 1.619 1.00 95.44 205 HIS A N 1
ATOM 1601 C CA . HIS A 1 205 ? 0.133 9.638 2.621 1.00 95.44 205 HIS A CA 1
ATOM 1602 C C . HIS A 1 205 ? 0.392 11.058 3.135 1.00 95.44 205 HIS A C 1
ATOM 1604 O O . HIS A 1 205 ? 0.567 11.243 4.339 1.00 95.44 205 HIS A O 1
ATOM 1610 N N . LEU A 1 206 ? 0.300 12.075 2.273 1.00 95.25 206 LEU A N 1
ATOM 1611 C CA . LEU A 1 206 ? 0.404 13.480 2.658 1.00 95.25 206 LEU A CA 1
ATOM 1612 C C . LEU A 1 206 ? -0.756 13.901 3.567 1.00 95.25 206 LEU A C 1
ATOM 1614 O O . LEU A 1 206 ? -0.518 14.496 4.616 1.00 95.25 206 LEU A O 1
ATOM 1618 N N . SER A 1 207 ? -2.001 13.540 3.235 1.00 95.00 207 SER A N 1
ATOM 1619 C CA . SER A 1 207 ? -3.159 13.821 4.100 1.00 95.00 207 SER A CA 1
ATOM 1620 C C . SER A 1 207 ? -3.005 13.169 5.480 1.00 95.00 207 SER A C 1
ATOM 1622 O O . SER A 1 207 ? -3.295 13.788 6.506 1.00 95.00 207 SER A O 1
ATOM 1624 N N . SER A 1 208 ? -2.483 11.939 5.530 1.00 92.56 208 SER A N 1
ATOM 1625 C CA . SER A 1 208 ? -2.242 11.206 6.776 1.00 92.56 208 SER A CA 1
ATOM 1626 C C . SER A 1 208 ? -1.080 11.786 7.583 1.00 92.56 208 SER A C 1
ATOM 1628 O O . SER A 1 208 ? -1.187 11.897 8.810 1.00 92.56 208 SER A O 1
ATOM 1630 N N . TYR A 1 209 ? -0.013 12.221 6.909 1.00 93.25 209 TYR A N 1
ATOM 1631 C CA . TYR A 1 209 ? 1.110 12.938 7.503 1.00 93.25 209 TYR A CA 1
ATOM 1632 C C . TYR A 1 209 ? 0.653 14.262 8.117 1.00 93.25 209 TYR A C 1
ATOM 1634 O O . TYR A 1 209 ? 0.846 14.471 9.312 1.00 93.25 209 TYR A O 1
ATOM 1642 N N . LEU A 1 210 ? -0.035 15.113 7.347 1.00 93.00 210 LEU A N 1
ATOM 1643 C CA . LEU A 1 210 ? -0.547 16.409 7.803 1.00 93.00 210 LEU A CA 1
ATOM 1644 C C . LEU A 1 210 ? -1.528 16.252 8.963 1.00 93.00 210 LEU A C 1
ATOM 1646 O O . LEU A 1 210 ? -1.438 16.975 9.951 1.00 93.00 210 LEU A O 1
ATOM 1650 N N . PHE A 1 211 ? -2.423 15.265 8.904 1.00 88.00 211 PHE A N 1
ATOM 1651 C CA . PHE A 1 211 ? -3.331 14.978 10.010 1.00 88.00 211 PHE A CA 1
ATOM 1652 C C . PHE A 1 211 ? -2.573 14.548 11.278 1.00 88.00 211 PHE A C 1
ATOM 1654 O O . PHE A 1 211 ? -2.907 14.968 12.391 1.00 88.00 211 PHE A O 1
ATOM 1661 N N . THR A 1 212 ? -1.527 13.731 11.136 1.00 87.00 212 THR A N 1
ATOM 1662 C CA . THR A 1 212 ? -0.678 13.309 12.261 1.00 87.00 212 THR A CA 1
ATOM 1663 C C . THR A 1 212 ? 0.125 14.482 12.817 1.00 87.00 212 THR A C 1
ATOM 1665 O O . THR A 1 212 ? 0.186 14.638 14.036 1.00 87.00 212 THR A O 1
ATOM 1668 N N . LEU A 1 213 ? 0.663 15.340 11.948 1.00 88.88 213 LEU A N 1
ATOM 1669 C CA . LEU A 1 213 ? 1.408 16.553 12.288 1.00 88.88 213 LEU A CA 1
ATOM 1670 C C . LEU A 1 213 ? 0.524 17.630 12.924 1.00 88.88 213 LEU A C 1
ATOM 1672 O O . LEU A 1 213 ? 0.979 18.355 13.799 1.00 88.88 213 LEU A O 1
ATOM 1676 N N . TYR A 1 214 ? -0.748 17.717 12.551 1.00 88.94 214 TYR A N 1
ATOM 1677 C CA . TYR A 1 214 ? -1.709 18.591 13.214 1.00 88.94 214 TYR A CA 1
ATOM 1678 C C . TYR A 1 214 ? -1.995 18.106 14.644 1.00 88.94 214 TYR A C 1
ATOM 1680 O O . TYR A 1 214 ? -1.903 18.867 15.607 1.00 88.94 214 TYR A O 1
ATOM 1688 N N . ASN A 1 215 ? -2.275 16.807 14.812 1.00 82.44 215 ASN A N 1
ATOM 1689 C CA . ASN A 1 215 ? -2.531 16.206 16.128 1.00 82.44 215 ASN A CA 1
ATOM 1690 C C . ASN A 1 215 ? -1.303 16.266 17.051 1.00 82.44 215 ASN A C 1
ATOM 1692 O O . ASN A 1 215 ? -1.420 16.616 18.224 1.00 82.44 215 ASN A O 1
ATOM 1696 N N . PHE A 1 216 ? -0.145 15.858 16.526 1.00 82.94 216 PHE A N 1
ATOM 1697 C CA . PHE A 1 216 ? 1.079 16.648 16.509 1.00 82.94 216 PHE A CA 1
ATOM 1698 C C . PHE A 1 216 ? 1.133 17.922 17.375 1.00 82.94 216 PHE A C 1
ATOM 1700 O O . PHE A 1 216 ? 1.100 17.916 18.608 1.00 82.94 216 PHE A O 1
ATOM 1707 N N . LEU A 1 217 ? 1.142 19.039 16.661 1.00 85.75 217 LEU A N 1
ATOM 1708 C CA . LEU A 1 217 ? 1.287 20.398 17.159 1.00 85.75 217 LEU A CA 1
ATOM 1709 C C . LEU A 1 217 ? 0.213 20.800 18.181 1.00 85.75 217 LEU A C 1
ATOM 1711 O O . LEU A 1 217 ? 0.504 21.558 19.096 1.00 85.75 217 LEU A O 1
ATOM 1715 N N . ARG A 1 218 ? -1.012 20.266 18.080 1.00 83.06 218 ARG A N 1
ATOM 1716 C CA . ARG A 1 218 ? -2.115 20.625 18.988 1.00 83.06 218 ARG A CA 1
ATOM 1717 C C . ARG A 1 218 ? -2.032 19.972 20.373 1.00 83.06 218 ARG A C 1
ATOM 1719 O O . ARG A 1 218 ? -2.701 20.427 21.295 1.00 83.06 218 ARG A O 1
ATOM 1726 N N . SER A 1 219 ? -1.278 18.886 20.542 1.00 73.50 219 SER A N 1
ATOM 1727 C CA . SER A 1 219 ? -1.189 18.216 21.846 1.00 73.50 219 SER A CA 1
ATOM 1728 C C . SER A 1 219 ? -0.208 18.963 22.756 1.00 73.50 219 SER A C 1
ATOM 1730 O O . SER A 1 219 ? 0.987 18.927 22.468 1.00 73.50 219 SER A O 1
ATOM 1732 N N . PRO A 1 220 ? -0.646 19.536 23.894 1.00 64.81 220 PRO A N 1
ATOM 1733 C CA . PRO A 1 220 ? 0.215 20.295 24.812 1.00 64.81 220 PRO A CA 1
ATOM 1734 C C . PRO A 1 220 ? 1.194 19.407 25.598 1.00 64.81 220 PRO A C 1
ATOM 1736 O O . PRO A 1 220 ? 1.840 19.843 26.543 1.00 64.81 220 PRO A O 1
ATOM 1739 N N . THR A 1 221 ? 1.273 18.123 25.254 1.00 60.84 221 THR A N 1
ATOM 1740 C CA . THR A 1 221 ? 1.980 17.124 26.037 1.00 60.84 221 THR A CA 1
ATOM 1741 C C . THR A 1 221 ? 3.051 16.428 25.200 1.00 60.84 221 THR A C 1
ATOM 1743 O O . THR A 1 221 ? 2.721 15.813 24.180 1.00 60.84 221 THR A O 1
ATOM 1746 N N . PRO A 1 222 ? 4.330 16.472 25.621 1.00 54.91 222 PRO A N 1
ATOM 1747 C CA . PRO A 1 222 ? 5.376 15.692 24.981 1.00 54.91 222 PRO A CA 1
ATOM 1748 C C . PRO A 1 222 ? 5.104 14.212 25.275 1.00 54.91 222 PRO A C 1
ATOM 1750 O O . PRO A 1 222 ? 5.148 13.763 26.423 1.00 54.91 222 PRO A O 1
ATOM 1753 N N . LEU A 1 223 ? 4.746 13.445 24.246 1.00 53.97 223 LEU A N 1
ATOM 1754 C CA . LEU A 1 223 ? 4.691 11.985 24.313 1.00 53.97 223 LEU A CA 1
ATOM 1755 C C . LEU A 1 223 ? 5.788 11.424 23.396 1.00 53.97 223 LEU A C 1
ATOM 1757 O O . LEU A 1 223 ? 5.721 11.663 22.189 1.00 53.97 223 LEU A O 1
ATOM 1761 N N . PRO A 1 224 ? 6.796 10.691 23.911 1.00 55.16 224 PRO A N 1
ATOM 1762 C CA . PRO A 1 224 ? 8.135 10.789 23.320 1.00 55.16 224 PRO A CA 1
ATOM 1763 C C . PRO A 1 224 ? 8.493 9.703 22.293 1.00 55.16 224 PRO A C 1
ATOM 1765 O O . PRO A 1 224 ? 9.570 9.774 21.715 1.00 55.16 224 PRO A O 1
ATOM 1768 N N . ARG A 1 225 ? 7.663 8.667 22.068 1.00 57.97 225 ARG A N 1
ATOM 1769 C CA . ARG A 1 225 ? 8.081 7.510 21.236 1.00 57.97 225 ARG A CA 1
ATOM 1770 C C . ARG A 1 225 ? 7.085 7.073 20.163 1.00 57.97 225 ARG A C 1
ATOM 1772 O O . ARG A 1 225 ? 7.423 7.096 18.986 1.00 57.97 225 ARG A O 1
ATOM 1779 N N . PHE A 1 226 ? 5.841 6.743 20.515 1.00 57.19 226 PHE A N 1
ATOM 1780 C CA . PHE A 1 226 ? 4.881 6.200 19.536 1.00 57.19 226 PHE A CA 1
ATOM 1781 C C . PHE A 1 226 ? 4.421 7.204 18.468 1.00 57.19 226 PHE A C 1
ATOM 1783 O O . PHE A 1 226 ? 4.012 6.798 17.384 1.00 57.19 226 PHE A O 1
ATOM 1790 N N . ARG A 1 227 ? 4.501 8.512 18.748 1.00 65.06 227 ARG A N 1
ATOM 1791 C CA . ARG A 1 227 ? 4.047 9.552 17.810 1.00 65.06 227 ARG A CA 1
ATOM 1792 C C . ARG A 1 227 ? 5.057 9.830 16.694 1.00 65.06 227 ARG A C 1
ATOM 1794 O O . ARG A 1 227 ? 4.648 10.082 15.565 1.00 65.06 227 ARG A O 1
ATOM 1801 N N . ASN A 1 228 ? 6.349 9.687 16.989 1.00 74.00 228 ASN A N 1
ATOM 1802 C CA . ASN A 1 228 ? 7.422 9.850 16.007 1.00 74.00 228 ASN A CA 1
ATOM 1803 C C . ASN A 1 228 ? 7.412 8.716 14.978 1.00 74.00 228 ASN A C 1
ATOM 1805 O O . ASN A 1 228 ? 7.682 8.957 13.809 1.00 74.00 228 ASN A O 1
ATOM 1809 N N . ILE A 1 229 ? 7.018 7.504 15.390 1.00 82.62 229 ILE A N 1
ATOM 1810 C CA . ILE A 1 229 ? 6.936 6.337 14.499 1.00 82.62 229 ILE A CA 1
ATOM 1811 C C . ILE A 1 229 ? 5.913 6.569 13.378 1.00 82.62 229 ILE A C 1
ATOM 1813 O O . ILE A 1 229 ? 6.190 6.237 12.233 1.00 82.62 229 ILE A O 1
ATOM 1817 N N . GLY A 1 230 ? 4.756 7.170 13.680 1.00 81.75 230 GLY A N 1
ATOM 1818 C CA . GLY A 1 230 ? 3.729 7.446 12.668 1.00 81.75 230 GLY A CA 1
ATOM 1819 C C . GLY A 1 230 ? 4.169 8.480 11.628 1.00 81.75 230 GLY A C 1
ATOM 1820 O O . GLY A 1 230 ? 4.002 8.254 10.433 1.00 81.75 230 GLY A O 1
ATOM 1821 N N . LEU A 1 231 ? 4.772 9.589 12.075 1.00 86.69 231 LEU A N 1
ATOM 1822 C CA . LEU A 1 231 ? 5.323 10.604 11.169 1.00 86.69 231 LEU A CA 1
ATOM 1823 C C . LEU A 1 231 ? 6.456 10.026 10.319 1.00 86.69 231 LEU A C 1
ATOM 1825 O O . LEU A 1 231 ? 6.426 10.177 9.105 1.00 86.69 231 LEU A O 1
ATOM 1829 N N . LEU A 1 232 ? 7.390 9.300 10.942 1.00 88.56 232 LEU A N 1
ATOM 1830 C CA . LEU A 1 232 ? 8.496 8.649 10.244 1.00 88.56 232 LEU A CA 1
ATOM 1831 C C . LEU A 1 232 ? 7.993 7.645 9.201 1.00 88.56 232 LEU A C 1
ATOM 1833 O O . LEU A 1 232 ? 8.490 7.648 8.083 1.00 88.56 232 LEU A O 1
ATOM 1837 N N . SER A 1 233 ? 6.991 6.826 9.538 1.00 88.62 233 SER A N 1
ATOM 1838 C CA . SER A 1 233 ? 6.392 5.867 8.602 1.00 88.62 233 SER A CA 1
ATOM 1839 C C . SER A 1 233 ? 5.851 6.571 7.360 1.00 88.62 233 SER A C 1
ATOM 1841 O O . SER A 1 233 ? 6.184 6.178 6.248 1.00 88.62 233 SER A O 1
A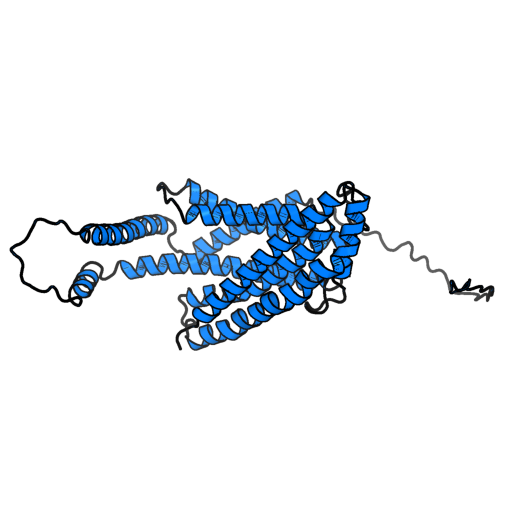TOM 1843 N N . HIS A 1 234 ? 5.076 7.645 7.533 1.00 90.56 234 HIS A N 1
ATOM 1844 C CA . HIS A 1 234 ? 4.527 8.392 6.401 1.00 90.56 234 HIS A CA 1
ATOM 1845 C C . HIS A 1 234 ? 5.597 9.151 5.609 1.00 90.56 234 HIS A C 1
ATOM 1847 O O . HIS A 1 234 ? 5.514 9.199 4.385 1.00 90.56 234 HIS A O 1
ATOM 1853 N N . SER A 1 235 ? 6.624 9.699 6.267 1.00 92.56 235 SER A N 1
ATOM 1854 C CA . SER A 1 235 ? 7.771 10.301 5.579 1.00 92.56 235 SER A CA 1
ATOM 1855 C C . SER A 1 235 ? 8.519 9.272 4.732 1.00 92.56 235 SER A C 1
ATOM 1857 O O . SER A 1 235 ? 8.834 9.549 3.580 1.00 92.56 235 SER A O 1
ATOM 1859 N N . LEU A 1 236 ? 8.766 8.073 5.269 1.00 90.94 236 LEU A N 1
ATOM 1860 C CA . LEU A 1 236 ? 9.414 6.986 4.534 1.00 90.94 236 LEU A CA 1
ATOM 1861 C C . LEU A 1 236 ? 8.564 6.530 3.344 1.00 90.94 236 LEU A C 1
ATOM 1863 O O . LEU A 1 236 ? 9.095 6.379 2.249 1.00 90.94 236 LEU A O 1
ATOM 1867 N N . GLU A 1 237 ? 7.252 6.366 3.526 1.00 92.69 237 GLU A N 1
ATOM 1868 C CA . GLU A 1 237 ? 6.321 6.023 2.443 1.00 92.69 237 GLU A CA 1
ATOM 1869 C C . GLU A 1 237 ? 6.328 7.080 1.329 1.00 92.69 237 GLU A C 1
ATOM 1871 O O . GLU A 1 237 ? 6.418 6.728 0.156 1.00 92.69 237 GLU A O 1
ATOM 1876 N N . LEU A 1 238 ? 6.299 8.372 1.677 1.00 94.12 238 LEU A N 1
ATOM 1877 C CA . LEU A 1 238 ? 6.369 9.469 0.706 1.00 94.12 238 LEU A CA 1
ATOM 1878 C C . LEU A 1 238 ? 7.702 9.490 -0.050 1.00 94.12 238 LEU A C 1
ATOM 1880 O O . LEU A 1 238 ? 7.708 9.672 -1.270 1.00 94.12 238 LEU A O 1
ATOM 1884 N N . THR A 1 239 ? 8.821 9.270 0.643 1.00 91.94 239 THR A N 1
ATOM 1885 C CA . THR A 1 239 ? 10.145 9.176 0.013 1.00 91.94 239 THR A CA 1
ATOM 1886 C C . THR A 1 239 ? 10.212 7.991 -0.946 1.00 91.94 239 THR A C 1
ATOM 1888 O O . THR A 1 239 ? 10.659 8.152 -2.078 1.00 91.94 239 THR A O 1
ATOM 1891 N N . LEU A 1 240 ? 9.716 6.819 -0.537 1.00 90.88 240 LEU A N 1
ATOM 1892 C CA . LEU A 1 240 ? 9.687 5.618 -1.376 1.00 90.88 240 LEU A CA 1
ATOM 1893 C C . LEU A 1 240 ? 8.778 5.791 -2.597 1.00 90.88 240 LEU A C 1
ATOM 1895 O O . LEU A 1 240 ? 9.163 5.408 -3.700 1.00 90.88 240 LEU A O 1
ATOM 1899 N N . LEU A 1 241 ? 7.605 6.408 -2.427 1.00 93.38 241 LEU A N 1
ATOM 1900 C CA . LEU A 1 241 ? 6.701 6.737 -3.531 1.00 93.38 241 LEU A CA 1
ATOM 1901 C C . LEU A 1 241 ? 7.354 7.694 -4.526 1.00 93.38 241 LEU A C 1
ATOM 1903 O O . LEU A 1 241 ? 7.280 7.461 -5.730 1.00 93.38 241 LEU A O 1
ATOM 1907 N N . SER A 1 242 ? 8.019 8.737 -4.028 1.00 90.50 242 SER A N 1
ATOM 1908 C CA . SER A 1 242 ? 8.698 9.730 -4.864 1.00 90.50 242 SER A CA 1
ATOM 1909 C C . SER A 1 242 ? 9.866 9.105 -5.626 1.00 90.50 242 SER A C 1
ATOM 1911 O O . SER A 1 242 ? 9.964 9.270 -6.839 1.00 90.50 242 SER A O 1
ATOM 1913 N N . ALA A 1 243 ? 10.706 8.322 -4.943 1.00 88.31 243 ALA A N 1
ATOM 1914 C CA . ALA A 1 243 ? 11.826 7.618 -5.560 1.00 88.31 243 ALA A CA 1
ATOM 1915 C C . ALA A 1 243 ? 11.349 6.625 -6.631 1.00 88.31 243 ALA A C 1
ATOM 1917 O O . ALA A 1 243 ? 11.856 6.630 -7.750 1.00 88.31 243 ALA A O 1
ATOM 1918 N N . SER A 1 244 ? 10.323 5.828 -6.318 1.00 90.38 244 SER A N 1
ATOM 1919 C CA . SER A 1 244 ? 9.738 4.875 -7.263 1.00 90.38 244 SER A CA 1
ATOM 1920 C C . SER A 1 244 ? 9.073 5.562 -8.458 1.00 90.38 244 SER A C 1
ATOM 1922 O O . SER A 1 244 ? 9.096 5.018 -9.555 1.00 90.38 244 SER A O 1
ATOM 1924 N N . TYR A 1 245 ? 8.499 6.754 -8.276 1.00 87.75 245 TYR A N 1
ATOM 1925 C CA . TYR A 1 245 ? 7.894 7.511 -9.370 1.00 87.75 245 TYR A CA 1
ATOM 1926 C C . TYR A 1 245 ? 8.932 8.106 -10.328 1.00 87.75 245 TYR A C 1
ATOM 1928 O O . TYR A 1 245 ? 8.732 8.069 -11.541 1.00 87.75 245 TYR A O 1
ATOM 1936 N N . VAL A 1 246 ? 10.025 8.656 -9.789 1.00 84.06 246 VAL A N 1
ATOM 1937 C CA . VAL A 1 246 ? 11.097 9.289 -10.579 1.00 84.06 246 VAL A CA 1
ATOM 1938 C C . VAL A 1 246 ? 11.856 8.259 -11.418 1.00 84.06 246 VAL A C 1
ATOM 1940 O O . VAL A 1 246 ? 12.260 8.548 -12.541 1.00 84.06 246 VAL A O 1
ATOM 1943 N N . LEU A 1 247 ? 12.027 7.050 -10.891 1.00 82.00 247 LEU A N 1
ATOM 1944 C CA . LEU A 1 247 ? 12.716 5.960 -11.569 1.00 82.00 247 LEU A CA 1
ATOM 1945 C C . LEU A 1 247 ? 11.736 5.183 -12.461 1.00 82.00 247 LEU A C 1
ATOM 1947 O O . LEU A 1 247 ? 11.040 4.284 -11.986 1.00 82.00 247 LEU A O 1
ATOM 1951 N N . GLU A 1 248 ? 11.699 5.519 -13.755 1.00 75.69 248 GLU A N 1
ATOM 1952 C CA . GLU A 1 248 ? 10.702 5.030 -14.724 1.00 75.69 248 GLU A CA 1
ATOM 1953 C C . GLU A 1 248 ? 10.510 3.502 -14.724 1.00 75.69 248 GLU A C 1
ATOM 1955 O O . GLU A 1 248 ? 9.373 3.025 -14.699 1.00 75.69 248 GLU A O 1
ATOM 1960 N N . SER A 1 249 ? 11.604 2.744 -14.688 1.00 72.50 249 SER A N 1
ATOM 1961 C CA . SER A 1 249 ? 11.610 1.274 -14.623 1.00 72.50 249 SER A CA 1
ATOM 1962 C C . SER A 1 249 ? 10.985 0.737 -13.329 1.00 72.50 249 SER A C 1
ATOM 1964 O O . SER A 1 249 ? 10.145 -0.163 -13.330 1.00 72.50 249 SER A O 1
ATOM 1966 N N . THR A 1 250 ? 11.327 1.338 -12.189 1.00 85.50 250 THR A N 1
ATOM 1967 C CA . THR A 1 250 ? 10.799 0.922 -10.885 1.00 85.50 250 THR A CA 1
ATOM 1968 C C . THR A 1 250 ? 9.378 1.419 -10.645 1.00 85.50 250 THR A C 1
ATOM 1970 O O . THR A 1 250 ? 8.723 0.936 -9.728 1.00 85.50 250 THR A O 1
ATOM 1973 N N . ARG A 1 251 ? 8.870 2.355 -11.452 1.00 90.81 251 ARG A N 1
ATOM 1974 C CA . ARG A 1 251 ? 7.521 2.916 -11.310 1.00 90.81 251 ARG A CA 1
ATOM 1975 C C . ARG A 1 251 ? 6.434 1.871 -11.557 1.00 90.81 251 ARG A C 1
ATOM 1977 O O . ARG A 1 251 ? 5.449 1.803 -10.829 1.00 90.81 251 ARG A O 1
ATOM 1984 N N . ARG A 1 252 ? 6.603 1.015 -12.568 1.00 93.06 252 ARG A N 1
ATOM 1985 C CA . ARG A 1 252 ? 5.639 -0.060 -12.880 1.00 93.06 252 ARG A CA 1
ATOM 1986 C C . ARG A 1 252 ? 5.654 -1.138 -11.791 1.00 93.06 252 ARG A C 1
ATOM 1988 O O . ARG A 1 252 ? 4.614 -1.497 -11.239 1.00 93.06 252 ARG A O 1
ATOM 1995 N N . LEU A 1 253 ? 6.851 -1.576 -11.398 1.00 93.38 253 LEU A N 1
ATOM 1996 C CA . LEU A 1 253 ? 7.031 -2.555 -10.322 1.00 93.38 253 LEU A CA 1
ATOM 1997 C C . LEU A 1 253 ? 6.597 -2.012 -8.949 1.00 93.38 253 LEU A C 1
ATOM 1999 O O . LEU A 1 253 ? 6.028 -2.727 -8.119 1.00 93.38 253 LEU A O 1
ATOM 2003 N N . GLY A 1 254 ? 6.834 -0.726 -8.714 1.00 94.19 254 GLY A N 1
ATOM 2004 C CA . GLY A 1 254 ? 6.385 0.002 -7.539 1.00 94.19 254 GLY A CA 1
ATOM 2005 C C . GLY A 1 254 ? 4.866 0.066 -7.477 1.00 94.19 254 GLY A C 1
ATOM 2006 O O . GLY A 1 254 ? 4.304 -0.243 -6.432 1.00 94.19 254 GLY A O 1
ATOM 2007 N N . ALA A 1 255 ? 4.182 0.336 -8.593 1.00 95.75 255 ALA A N 1
ATOM 2008 C CA . ALA A 1 255 ? 2.723 0.274 -8.649 1.00 95.75 255 ALA A CA 1
ATOM 2009 C C . ALA A 1 255 ? 2.174 -1.123 -8.332 1.00 95.75 255 ALA A C 1
ATOM 2011 O O . ALA A 1 255 ? 1.230 -1.229 -7.547 1.00 95.75 255 ALA A O 1
ATOM 2012 N N . LEU A 1 256 ? 2.791 -2.191 -8.856 1.00 96.12 256 LEU A N 1
ATOM 2013 C CA . LEU A 1 256 ? 2.446 -3.574 -8.488 1.00 96.12 256 LEU A CA 1
ATOM 2014 C C . LEU A 1 256 ? 2.619 -3.816 -6.982 1.00 96.12 256 LEU A C 1
ATOM 2016 O O . LEU A 1 256 ? 1.749 -4.395 -6.326 1.00 96.12 256 LEU A O 1
ATOM 2020 N N . SER A 1 257 ? 3.720 -3.328 -6.411 1.00 95.56 257 SER A N 1
ATOM 2021 C CA . SER A 1 257 ? 3.992 -3.427 -4.975 1.00 95.56 257 SER A CA 1
ATOM 2022 C C . SER A 1 257 ? 2.945 -2.665 -4.161 1.00 95.56 257 SER A C 1
ATOM 2024 O O . SER A 1 257 ? 2.320 -3.225 -3.270 1.00 95.56 257 SER A O 1
ATOM 2026 N N . ILE A 1 258 ? 2.654 -1.413 -4.502 1.00 96.19 258 ILE A N 1
ATOM 2027 C CA . ILE A 1 258 ? 1.654 -0.608 -3.794 1.00 96.19 258 ILE A CA 1
ATOM 2028 C C . ILE A 1 258 ? 0.265 -1.247 -3.901 1.00 96.19 258 ILE A C 1
ATOM 2030 O O . ILE A 1 258 ? -0.456 -1.318 -2.907 1.00 96.19 258 ILE A O 1
ATOM 2034 N N . PHE A 1 259 ? -0.110 -1.757 -5.077 1.00 97.44 259 PHE A N 1
ATOM 2035 C CA . PHE A 1 259 ? -1.379 -2.451 -5.275 1.00 97.44 259 PHE A CA 1
ATOM 2036 C C . PHE A 1 259 ? -1.491 -3.702 -4.401 1.00 97.44 259 PHE A C 1
ATOM 2038 O O . PHE A 1 259 ? -2.451 -3.827 -3.641 1.00 97.44 259 PHE A O 1
ATOM 2045 N N . THR A 1 260 ? -0.507 -4.607 -4.453 1.00 96.75 260 THR A N 1
ATOM 2046 C CA . THR A 1 260 ? -0.517 -5.832 -3.630 1.00 96.75 260 THR A CA 1
ATOM 2047 C C . THR A 1 260 ? -0.598 -5.497 -2.142 1.00 96.75 260 THR A C 1
ATOM 2049 O O . THR A 1 260 ? -1.304 -6.168 -1.378 1.00 96.75 260 THR A O 1
ATOM 2052 N N . PHE A 1 261 ? 0.055 -4.409 -1.725 1.00 95.38 261 PHE A N 1
ATOM 2053 C CA . PHE A 1 261 ? -0.001 -3.938 -0.353 1.00 95.38 261 PHE A CA 1
ATOM 2054 C C . PHE A 1 261 ? -1.376 -3.375 0.021 1.00 95.38 261 PHE A C 1
ATOM 2056 O O . PHE A 1 261 ? -1.915 -3.762 1.058 1.00 95.38 261 PHE A O 1
ATOM 2063 N N . ASN A 1 262 ? -1.963 -2.522 -0.818 1.00 95.62 262 ASN A N 1
ATOM 2064 C CA . ASN A 1 262 ? -3.266 -1.902 -0.581 1.00 95.62 262 ASN A CA 1
ATOM 2065 C C . ASN A 1 262 ? -4.414 -2.916 -0.614 1.00 95.62 262 ASN A C 1
ATOM 2067 O O . ASN A 1 262 ? -5.241 -2.927 0.298 1.00 95.62 262 ASN A O 1
ATOM 2071 N N . ALA A 1 263 ? -4.434 -3.803 -1.609 1.00 97.25 263 ALA A N 1
ATOM 2072 C CA . ALA A 1 263 ? -5.489 -4.798 -1.773 1.00 97.25 263 ALA A CA 1
ATOM 2073 C C . ALA A 1 263 ? -5.506 -5.814 -0.619 1.00 97.25 263 ALA A C 1
ATOM 2075 O O . ALA A 1 263 ? -6.571 -6.180 -0.127 1.00 97.25 263 ALA A O 1
ATOM 2076 N N . SER A 1 264 ? -4.340 -6.210 -0.099 1.00 96.62 264 SER A N 1
ATOM 2077 C CA . SER A 1 264 ? -4.276 -7.049 1.110 1.00 96.62 264 SER A CA 1
ATOM 2078 C C . SER A 1 264 ? -4.634 -6.277 2.386 1.00 96.62 264 SER A C 1
ATOM 2080 O O . SER A 1 264 ? -5.225 -6.837 3.310 1.00 96.62 264 SER A O 1
ATOM 2082 N N . GLN A 1 265 ? -4.315 -4.982 2.447 1.00 96.00 265 GLN A N 1
ATOM 2083 C CA . GLN A 1 265 ? -4.624 -4.132 3.596 1.00 96.00 265 GLN A CA 1
ATOM 2084 C C . GLN A 1 265 ? -6.122 -3.809 3.707 1.00 96.00 265 GLN A C 1
ATOM 2086 O O . GLN A 1 265 ? -6.605 -3.580 4.818 1.00 96.00 265 GLN A O 1
ATOM 2091 N N . PHE A 1 266 ? -6.869 -3.835 2.598 1.00 96.75 266 PHE A N 1
ATOM 2092 C CA . PHE A 1 266 ? -8.326 -3.674 2.593 1.00 96.75 266 PHE A CA 1
ATOM 2093 C C . PHE A 1 266 ? -9.008 -4.632 3.577 1.00 96.75 266 PHE A C 1
ATOM 2095 O O . PHE A 1 266 ? -9.742 -4.181 4.456 1.00 96.75 266 PHE A O 1
ATOM 2102 N N . GLY A 1 267 ? -8.687 -5.927 3.516 1.00 94.44 267 GLY A N 1
ATOM 2103 C CA . GLY A 1 267 ? -9.240 -6.929 4.427 1.00 94.44 267 GLY A CA 1
ATOM 2104 C C . GLY A 1 267 ? -8.945 -6.638 5.895 1.00 94.44 267 GLY A C 1
ATOM 2105 O O . GLY A 1 267 ? -9.839 -6.685 6.741 1.00 94.44 267 GLY A O 1
ATOM 2106 N N . VAL A 1 268 ? -7.696 -6.270 6.205 1.00 94.94 268 VAL A N 1
ATOM 2107 C CA . VAL A 1 268 ? -7.278 -5.896 7.568 1.00 94.94 268 VAL A CA 1
ATOM 2108 C C . VAL A 1 268 ? -8.060 -4.678 8.063 1.00 94.94 268 VAL A C 1
ATOM 2110 O O . VAL A 1 268 ? -8.509 -4.655 9.209 1.00 94.94 268 VAL A O 1
ATOM 2113 N N . ASN A 1 269 ? -8.232 -3.661 7.216 1.00 95.44 269 ASN A N 1
ATOM 2114 C CA . ASN A 1 269 ? -8.979 -2.455 7.562 1.00 95.44 269 ASN A CA 1
ATOM 2115 C C . ASN A 1 269 ? -10.467 -2.762 7.769 1.00 95.44 269 ASN A C 1
ATOM 2117 O O . ASN A 1 269 ? -11.050 -2.273 8.734 1.00 95.44 269 ASN A O 1
ATOM 2121 N N . LEU A 1 270 ? -11.064 -3.603 6.920 1.00 95.50 270 LEU A N 1
ATOM 2122 C CA . LEU A 1 270 ? -12.444 -4.061 7.062 1.00 95.50 270 LEU A CA 1
ATOM 2123 C C . LEU A 1 270 ? -12.648 -4.809 8.384 1.00 95.50 270 LEU A C 1
ATOM 2125 O O . LEU A 1 270 ? -13.564 -4.495 9.141 1.00 95.50 270 LEU A O 1
ATOM 2129 N N . TRP A 1 271 ? -11.749 -5.734 8.720 1.00 94.06 271 TRP A N 1
ATOM 2130 C CA . TRP A 1 271 ? -11.796 -6.440 9.999 1.00 94.06 271 TRP A CA 1
ATOM 2131 C C . TRP A 1 271 ? -11.650 -5.485 11.196 1.00 94.06 271 TRP A C 1
ATOM 2133 O O . TRP A 1 271 ? -12.398 -5.593 12.167 1.00 94.06 271 TRP A O 1
ATOM 2143 N N . GLN A 1 272 ? -10.764 -4.483 11.112 1.00 92.38 272 GLN A N 1
ATOM 2144 C CA . GLN A 1 272 ? -10.660 -3.435 12.136 1.00 92.38 272 GLN A CA 1
ATOM 2145 C C . GLN A 1 272 ? -11.957 -2.630 12.285 1.00 92.38 272 GLN A C 1
ATOM 2147 O O . GLN A 1 272 ? -12.312 -2.268 13.406 1.00 92.38 272 GLN A O 1
ATOM 2152 N N . VAL A 1 273 ? -12.663 -2.337 11.192 1.00 94.12 273 VAL A N 1
ATOM 2153 C CA . VAL A 1 273 ? -13.971 -1.666 11.239 1.00 94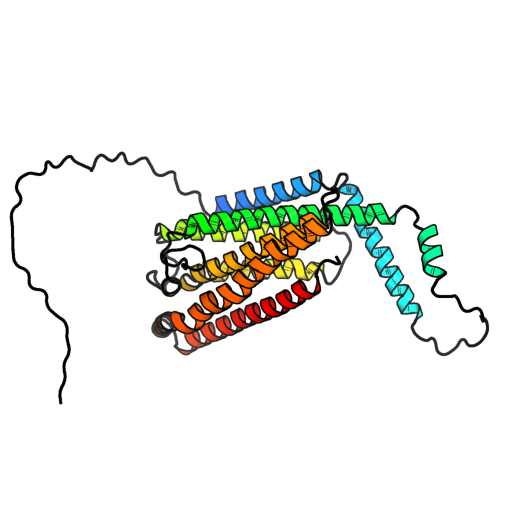.12 273 VAL A CA 1
ATOM 2154 C C . VAL A 1 273 ? -14.986 -2.536 11.978 1.00 94.12 273 VAL A C 1
ATOM 2156 O O . VAL A 1 273 ? -15.641 -2.039 12.889 1.00 94.12 273 VAL A O 1
ATOM 2159 N N . ILE A 1 274 ? -15.060 -3.833 11.670 1.00 92.38 274 ILE A N 1
ATOM 2160 C CA . ILE A 1 274 ? -15.985 -4.767 12.334 1.00 92.38 274 ILE A CA 1
ATOM 2161 C C . ILE A 1 274 ? -15.681 -4.874 13.834 1.00 92.38 274 ILE A C 1
ATOM 2163 O O . ILE A 1 274 ? -16.581 -4.688 14.653 1.00 92.38 274 ILE A O 1
ATOM 2167 N N . GLU A 1 275 ? -14.419 -5.095 14.214 1.00 90.19 275 GLU A N 1
ATOM 2168 C CA . GLU A 1 275 ? -14.014 -5.242 15.622 1.00 90.19 275 GLU A CA 1
ATOM 2169 C C . GLU A 1 275 ? -14.241 -3.981 16.461 1.00 90.19 275 GLU A C 1
ATOM 2171 O O . GLU A 1 275 ? -14.512 -4.066 17.661 1.00 90.19 275 GLU A O 1
ATOM 2176 N N . ASN A 1 276 ? -14.130 -2.800 15.846 1.00 90.06 276 ASN A N 1
ATOM 2177 C CA . ASN A 1 276 ? -14.371 -1.529 16.525 1.00 90.06 276 ASN A CA 1
ATOM 2178 C C . ASN A 1 276 ? -15.811 -1.017 16.349 1.00 90.06 276 ASN A C 1
ATOM 2180 O O . ASN A 1 276 ? -16.134 0.045 16.878 1.00 90.06 276 ASN A O 1
ATOM 2184 N N . SER A 1 277 ? -16.681 -1.735 15.635 1.00 89.38 277 SER A N 1
ATOM 2185 C CA . SER A 1 277 ? -18.081 -1.337 15.490 1.00 89.38 277 SER A CA 1
ATOM 2186 C C . SER A 1 277 ? -18.834 -1.488 16.818 1.00 89.38 277 SER A C 1
ATOM 2188 O O . SER A 1 277 ? -18.559 -2.379 17.626 1.00 89.38 277 SER A O 1
ATOM 2190 N N . THR A 1 278 ? -19.785 -0.589 17.068 1.00 76.25 278 THR A N 1
ATOM 2191 C CA . THR A 1 278 ? -20.719 -0.670 18.207 1.00 76.25 278 THR A CA 1
ATOM 2192 C C . THR A 1 278 ? -22.007 -1.412 17.844 1.00 76.25 278 THR A C 1
ATOM 2194 O O . THR A 1 278 ? -22.898 -1.536 18.678 1.00 76.25 278 THR A O 1
ATOM 2197 N N . LEU A 1 279 ? -22.129 -1.868 16.595 1.00 72.12 279 LEU A N 1
ATOM 2198 C CA . LEU A 1 279 ? -23.324 -2.521 16.081 1.00 72.12 279 LEU A CA 1
ATOM 2199 C C . LEU A 1 279 ? -23.429 -3.970 16.598 1.00 72.12 279 LEU A C 1
ATOM 2201 O O . LEU A 1 279 ? -22.404 -4.608 16.860 1.00 72.12 279 LEU A O 1
ATOM 2205 N N . PRO A 1 280 ? -24.647 -4.548 16.637 1.00 59.88 280 PRO A N 1
ATOM 2206 C CA . PRO A 1 280 ? -24.870 -5.974 16.921 1.00 59.88 280 PRO A CA 1
ATOM 2207 C C . PRO A 1 280 ? -24.098 -6.927 15.987 1.00 59.88 280 PRO A C 1
ATOM 2209 O O . PRO A 1 280 ? -23.993 -8.120 16.255 1.00 59.88 280 PRO A O 1
ATOM 2212 N N . GLN A 1 281 ? -23.543 -6.395 14.893 1.00 57.25 281 GLN A N 1
ATOM 2213 C CA . GLN A 1 281 ? -22.689 -7.060 13.908 1.00 57.25 281 GLN A CA 1
ATOM 2214 C C . GLN A 1 281 ? -21.326 -7.504 14.453 1.00 57.25 281 GLN A C 1
ATOM 2216 O O . GLN A 1 281 ? -20.629 -8.255 13.769 1.00 57.25 281 GLN A O 1
ATOM 2221 N N . ARG A 1 282 ? -20.959 -7.147 15.694 1.00 66.69 282 ARG A N 1
ATOM 2222 C CA . ARG A 1 282 ? -19.855 -7.792 16.427 1.00 66.69 282 ARG A CA 1
ATOM 2223 C C . ARG A 1 282 ? -20.219 -9.223 16.852 1.00 66.69 282 ARG A C 1
ATOM 2225 O O . ARG A 1 282 ? -19.984 -9.642 17.983 1.00 66.69 282 ARG A O 1
ATOM 2232 N N . GLN A 1 283 ? -20.816 -9.985 15.944 1.00 79.62 283 GLN A N 1
ATOM 2233 C CA . GLN A 1 283 ? -20.995 -11.406 16.130 1.00 79.62 283 GLN A CA 1
ATOM 2234 C C . GLN A 1 283 ? -19.634 -12.075 15.910 1.00 79.62 283 GLN A C 1
ATOM 2236 O O . GLN A 1 283 ? -19.014 -11.863 14.860 1.00 79.62 283 GLN A O 1
ATOM 2241 N N . PRO A 1 284 ? -19.166 -12.912 16.851 1.00 86.69 284 PRO A N 1
ATOM 2242 C CA . PRO A 1 284 ? -17.871 -13.585 16.735 1.00 86.69 284 PRO A CA 1
ATOM 2243 C C . PRO A 1 284 ? -17.773 -14.419 15.451 1.00 86.69 284 PRO A C 1
ATOM 2245 O O . PRO A 1 284 ? -16.699 -14.515 14.859 1.00 86.69 284 PRO A O 1
ATOM 2248 N N . LYS A 1 285 ? -18.910 -14.929 14.956 1.00 89.75 285 LYS A N 1
ATOM 2249 C CA . LYS A 1 285 ? -19.013 -15.642 13.676 1.00 89.75 285 LYS A CA 1
ATOM 2250 C C . LYS A 1 285 ? -18.658 -14.757 12.474 1.00 89.75 285 LYS A C 1
ATOM 2252 O O . LYS A 1 285 ? -17.842 -15.166 11.655 1.00 89.75 285 LYS A O 1
ATOM 2257 N N . ILE A 1 286 ? -19.212 -13.542 12.388 1.00 89.88 286 ILE A N 1
ATOM 2258 C CA . ILE A 1 286 ? -18.958 -12.609 11.273 1.00 89.88 286 ILE A CA 1
ATOM 2259 C C . ILE A 1 286 ? -17.506 -12.124 11.302 1.00 89.88 286 ILE A C 1
ATOM 2261 O O . ILE A 1 286 ? -16.850 -12.095 10.260 1.00 89.88 286 ILE A O 1
ATOM 2265 N N . SER A 1 287 ? -16.981 -11.785 12.487 1.00 90.94 287 SER A N 1
ATOM 2266 C CA . SER A 1 287 ? -15.574 -11.381 12.635 1.00 90.94 287 SER A CA 1
ATOM 2267 C C . SER A 1 287 ? -14.623 -12.503 12.209 1.00 90.94 287 SER A C 1
ATOM 2269 O O . SER A 1 287 ? -13.731 -12.275 11.394 1.00 90.94 287 SER A O 1
ATOM 2271 N N . THR A 1 288 ? -14.868 -13.733 12.674 1.00 93.06 288 THR A N 1
ATOM 2272 C CA . THR A 1 288 ? -14.073 -14.916 12.311 1.00 93.06 288 THR A CA 1
ATOM 2273 C C . THR A 1 288 ? -14.120 -15.206 10.813 1.00 93.06 288 THR A C 1
ATOM 2275 O O . THR A 1 288 ? -13.073 -15.391 10.193 1.00 93.06 288 THR A O 1
ATOM 2278 N N . LEU A 1 289 ? -15.312 -15.184 10.209 1.00 93.50 289 LEU A N 1
ATOM 2279 C CA . LEU A 1 289 ? -15.481 -15.364 8.766 1.00 93.50 289 LEU A CA 1
ATOM 2280 C C . LEU A 1 289 ? -14.722 -14.288 7.981 1.00 93.50 289 LEU A C 1
ATOM 2282 O O . LEU A 1 289 ? -13.971 -14.603 7.059 1.00 93.50 289 LEU A O 1
ATOM 2286 N N . THR A 1 290 ? -14.877 -13.022 8.383 1.00 93.75 290 THR A N 1
ATOM 2287 C CA . THR A 1 290 ? -14.219 -11.897 7.713 1.00 93.75 290 THR A CA 1
ATOM 2288 C C . THR A 1 290 ? -12.705 -12.010 7.808 1.00 93.75 290 THR A C 1
ATOM 2290 O O . THR A 1 290 ? -11.994 -11.783 6.832 1.00 93.75 290 THR A O 1
ATOM 2293 N N . TYR A 1 291 ? -12.208 -12.407 8.974 1.00 95.19 291 TYR A N 1
ATOM 2294 C CA . TYR A 1 291 ? -10.794 -12.611 9.210 1.00 95.19 291 TYR A CA 1
ATOM 2295 C C . TYR A 1 291 ? -10.213 -13.689 8.276 1.00 95.19 291 TYR A C 1
ATOM 2297 O O . TYR A 1 291 ? -9.238 -13.431 7.577 1.00 95.19 291 TYR A O 1
ATOM 2305 N N . TYR A 1 292 ? -10.817 -14.873 8.164 1.00 96.00 292 TYR A N 1
ATOM 2306 C CA . TYR A 1 292 ? -10.253 -15.911 7.290 1.00 96.00 292 TYR A CA 1
ATOM 2307 C C . TYR A 1 292 ? -10.425 -15.605 5.792 1.00 96.00 292 TYR A C 1
ATOM 2309 O O . TYR A 1 292 ? -9.472 -15.745 5.018 1.00 96.00 292 TYR A O 1
ATOM 2317 N N . ILE A 1 293 ? -11.609 -15.143 5.378 1.00 96.62 293 ILE A N 1
ATOM 2318 C CA . ILE A 1 293 ? -11.920 -14.928 3.957 1.00 96.62 293 ILE A CA 1
ATOM 2319 C C . ILE A 1 293 ? -11.295 -13.643 3.426 1.00 96.62 293 ILE A C 1
ATOM 2321 O O . ILE A 1 293 ? -10.687 -13.671 2.365 1.00 96.62 293 ILE A O 1
ATOM 2325 N N . PHE A 1 294 ? -11.426 -12.523 4.137 1.00 96.00 294 PHE A N 1
ATOM 2326 C CA . PHE A 1 294 ? -10.994 -11.220 3.627 1.00 96.00 294 PHE A CA 1
ATOM 2327 C C . PHE A 1 294 ? -9.624 -10.790 4.147 1.00 96.00 294 PHE A C 1
ATOM 2329 O O . PHE A 1 294 ? -8.958 -10.019 3.465 1.00 96.00 294 PHE A O 1
ATOM 2336 N N . VAL A 1 295 ? -9.164 -11.271 5.310 1.00 96.38 295 VAL A N 1
ATOM 2337 C CA . VAL A 1 295 ? -7.814 -10.943 5.806 1.00 96.38 295 VAL A CA 1
ATOM 2338 C C . VAL A 1 295 ? -6.806 -11.989 5.351 1.00 96.38 295 VAL A C 1
ATOM 2340 O O . VAL A 1 295 ? -5.907 -11.666 4.583 1.00 96.38 295 VAL A O 1
ATOM 2343 N N . ILE A 1 296 ? -6.943 -13.238 5.802 1.00 97.31 296 ILE A N 1
ATOM 2344 C CA . ILE A 1 296 ? -5.911 -14.262 5.594 1.00 97.31 296 ILE A CA 1
ATOM 2345 C C . ILE A 1 296 ? -5.765 -14.624 4.117 1.00 97.31 296 ILE A C 1
ATOM 2347 O O . ILE A 1 296 ? -4.647 -14.599 3.609 1.00 97.31 296 ILE A O 1
ATOM 2351 N N . THR A 1 297 ? -6.863 -14.905 3.413 1.00 96.94 297 THR A N 1
ATOM 2352 C CA . THR A 1 297 ? -6.788 -15.364 2.014 1.00 96.94 297 THR A CA 1
ATOM 2353 C C . THR A 1 297 ? -6.130 -14.326 1.086 1.00 96.94 297 THR A C 1
ATOM 2355 O O . THR A 1 297 ? -5.137 -14.669 0.437 1.00 96.94 297 THR A O 1
ATOM 2358 N N . PRO A 1 298 ? -6.552 -13.041 1.060 1.00 96.81 298 PRO A N 1
ATOM 2359 C CA . PRO A 1 298 ? -5.909 -12.029 0.226 1.00 96.81 298 PRO A CA 1
ATOM 2360 C C . PRO A 1 298 ? -4.500 -11.691 0.705 1.00 96.81 298 PRO A C 1
ATOM 2362 O O . PRO A 1 298 ? -3.641 -11.390 -0.119 1.00 96.81 298 PRO A O 1
ATOM 2365 N N . TYR A 1 299 ? -4.228 -11.758 2.014 1.00 97.06 299 TYR A N 1
ATOM 2366 C CA . TYR A 1 299 ? -2.880 -11.543 2.534 1.00 97.06 299 TYR A CA 1
ATOM 2367 C C . TYR A 1 299 ? -1.916 -12.619 2.038 1.00 97.06 299 TYR A C 1
ATOM 2369 O O . TYR A 1 299 ? -0.865 -12.283 1.501 1.00 97.06 299 TYR A O 1
ATOM 2377 N N . LEU A 1 300 ? -2.275 -13.900 2.154 1.00 96.88 300 LEU A N 1
ATOM 2378 C CA . LEU A 1 300 ? -1.453 -15.002 1.653 1.00 96.88 300 LEU A CA 1
ATOM 2379 C C . LEU A 1 300 ? -1.262 -14.904 0.138 1.00 96.88 300 LEU A C 1
ATOM 2381 O O . LEU A 1 300 ? -0.129 -14.935 -0.339 1.00 96.88 300 LEU A O 1
ATOM 2385 N N . TYR A 1 301 ? -2.340 -14.687 -0.613 1.00 97.94 301 TYR A N 1
ATOM 2386 C CA . TYR A 1 301 ? -2.248 -14.567 -2.063 1.00 97.94 301 TYR A CA 1
ATOM 2387 C C . TYR A 1 301 ? -1.371 -13.381 -2.498 1.00 97.94 301 TYR A C 1
ATOM 2389 O O . TYR A 1 301 ? -0.402 -13.544 -3.233 1.00 97.94 301 TYR A O 1
ATOM 2397 N N . LEU A 1 302 ? -1.639 -12.172 -2.010 1.00 97.81 302 LEU A N 1
ATOM 2398 C CA . LEU A 1 302 ? -0.933 -10.982 -2.491 1.00 97.81 302 LEU A CA 1
ATOM 2399 C C . LEU A 1 302 ? 0.484 -10.858 -1.911 1.00 97.81 302 LEU A C 1
ATOM 2401 O O . LEU A 1 302 ? 1.395 -10.441 -2.623 1.00 97.81 302 LEU A O 1
ATOM 2405 N N . ARG A 1 303 ? 0.698 -11.214 -0.635 1.00 96.06 303 ARG A N 1
ATOM 2406 C CA . ARG A 1 303 ? 1.988 -11.017 0.057 1.00 96.06 303 ARG A CA 1
ATOM 2407 C C . ARG A 1 303 ? 2.929 -12.210 -0.024 1.00 96.06 303 ARG A C 1
ATOM 2409 O O . ARG A 1 303 ? 4.135 -11.998 0.013 1.00 96.06 303 ARG A O 1
ATOM 2416 N N . PHE A 1 304 ? 2.407 -13.434 -0.105 1.00 95.69 304 PHE A N 1
ATOM 2417 C CA . PHE A 1 304 ? 3.225 -14.653 -0.141 1.00 95.69 304 PHE A CA 1
ATOM 2418 C C . PHE A 1 304 ? 3.214 -15.361 -1.490 1.00 95.69 304 PHE A C 1
ATOM 2420 O O . PHE A 1 304 ? 4.103 -16.170 -1.731 1.00 95.69 304 PHE A O 1
ATOM 2427 N N . TYR A 1 305 ? 2.263 -15.053 -2.375 1.00 96.88 305 TYR A N 1
ATOM 2428 C CA . TYR A 1 305 ? 2.311 -15.535 -3.749 1.00 96.88 305 TYR A CA 1
ATOM 2429 C C . TYR A 1 305 ? 2.734 -14.426 -4.722 1.00 96.88 305 TYR A C 1
ATOM 2431 O O . TYR A 1 305 ? 3.839 -14.469 -5.259 1.00 96.88 305 TYR A O 1
ATOM 2439 N N . VAL A 1 306 ? 1.924 -13.380 -4.901 1.00 97.06 306 VAL A N 1
ATOM 2440 C CA . VAL A 1 306 ? 2.210 -12.340 -5.905 1.00 97.06 306 VAL A CA 1
ATOM 2441 C C . VAL A 1 306 ? 3.519 -11.605 -5.600 1.00 97.06 306 VAL A C 1
ATOM 2443 O O . VAL A 1 306 ? 4.375 -11.495 -6.472 1.00 97.06 306 VAL A O 1
ATOM 2446 N N . PHE A 1 307 ? 3.730 -11.138 -4.369 1.00 95.12 307 PHE A N 1
ATOM 2447 C CA . PHE A 1 307 ? 4.943 -10.384 -4.038 1.00 95.12 307 PHE A CA 1
ATOM 2448 C C . PHE A 1 307 ? 6.257 -11.156 -4.310 1.00 95.12 307 PHE A C 1
ATOM 2450 O O . PHE A 1 307 ? 7.080 -10.656 -5.075 1.00 95.12 307 PHE A O 1
ATOM 2457 N N . PRO A 1 308 ? 6.492 -12.375 -3.791 1.00 92.62 308 PRO A N 1
ATOM 2458 C CA . PRO A 1 308 ? 7.730 -13.092 -4.100 1.00 92.62 308 PRO A CA 1
ATOM 2459 C C . PRO A 1 308 ? 7.784 -13.625 -5.542 1.00 92.62 308 PRO A C 1
ATOM 2461 O O . PRO A 1 308 ? 8.794 -13.454 -6.220 1.00 92.62 308 PRO A O 1
ATOM 2464 N N . PHE A 1 309 ? 6.722 -14.249 -6.059 1.00 95.44 309 PHE A N 1
ATOM 2465 C CA . PHE A 1 309 ? 6.817 -14.956 -7.345 1.00 95.44 309 PHE A CA 1
ATOM 2466 C C . PHE A 1 309 ? 6.629 -14.064 -8.570 1.00 95.44 309 PHE A C 1
ATOM 2468 O O . PHE A 1 309 ? 7.028 -14.457 -9.665 1.00 95.44 309 PHE A O 1
ATOM 2475 N N . VAL A 1 310 ? 6.042 -12.879 -8.403 1.00 95.12 310 VAL A N 1
ATOM 2476 C CA . VAL A 1 310 ? 5.846 -11.916 -9.492 1.00 95.12 310 VAL A CA 1
ATOM 2477 C C . VAL A 1 310 ? 6.817 -10.755 -9.323 1.00 95.12 310 VAL A C 1
ATOM 2479 O O . VAL A 1 310 ? 7.662 -10.543 -10.184 1.00 95.12 310 VAL A O 1
ATOM 2482 N N . ILE A 1 311 ? 6.770 -10.046 -8.191 1.00 94.31 311 ILE A N 1
ATOM 2483 C CA . ILE A 1 311 ? 7.583 -8.833 -7.996 1.00 94.31 311 ILE A CA 1
ATOM 2484 C C . ILE A 1 311 ? 9.061 -9.187 -7.774 1.00 94.31 311 ILE A C 1
ATOM 2486 O O . ILE A 1 311 ? 9.926 -8.670 -8.478 1.00 94.31 311 ILE A O 1
ATOM 2490 N N . PHE A 1 312 ? 9.367 -10.087 -6.834 1.00 93.94 312 PHE A N 1
ATOM 2491 C CA . PHE A 1 312 ? 10.755 -10.442 -6.513 1.00 93.94 312 PHE A CA 1
ATOM 2492 C C . PHE A 1 312 ? 11.421 -11.230 -7.645 1.00 93.94 312 PHE A C 1
ATOM 2494 O O . PHE A 1 312 ? 12.565 -10.951 -7.994 1.00 93.94 312 PHE A O 1
ATOM 2501 N N . ARG A 1 313 ? 10.690 -12.158 -8.280 1.00 94.75 313 ARG A N 1
ATOM 2502 C CA . ARG A 1 313 ? 11.156 -12.855 -9.490 1.00 94.75 313 ARG A CA 1
ATOM 2503 C C . ARG A 1 313 ? 11.485 -11.875 -10.616 1.00 94.75 313 ARG A C 1
ATOM 2505 O O . ARG A 1 313 ? 12.564 -11.980 -11.192 1.00 94.75 313 ARG A O 1
ATOM 2512 N N . SER A 1 314 ? 10.576 -10.944 -10.916 1.00 94.44 314 SER A N 1
ATOM 2513 C CA . SER A 1 314 ? 10.797 -9.942 -11.960 1.00 94.44 314 SER A CA 1
ATOM 2514 C C . SER A 1 314 ? 12.037 -9.107 -11.651 1.00 94.44 314 SER A C 1
ATOM 2516 O O . SER A 1 314 ? 12.909 -8.943 -12.496 1.00 94.44 314 SER A O 1
ATOM 2518 N N . PHE A 1 315 ? 12.197 -8.677 -10.400 1.00 94.12 315 PHE A N 1
ATOM 2519 C CA . PHE A 1 315 ? 13.397 -7.963 -9.989 1.00 94.12 315 PHE A CA 1
ATOM 2520 C C . PHE A 1 315 ? 14.688 -8.789 -10.089 1.00 94.12 315 PHE A C 1
ATOM 2522 O O . PHE A 1 315 ? 15.690 -8.274 -10.559 1.00 94.12 315 PHE A O 1
ATOM 2529 N N . LEU A 1 316 ? 14.715 -10.050 -9.663 1.00 93.62 316 LEU A N 1
ATOM 2530 C CA . LEU A 1 316 ? 15.968 -10.813 -9.669 1.00 93.62 316 LEU A CA 1
ATOM 2531 C C . LEU A 1 316 ? 16.377 -11.293 -11.066 1.00 93.62 316 LEU A C 1
ATOM 2533 O O . LEU A 1 316 ? 17.569 -11.326 -11.379 1.00 93.62 316 LEU A O 1
ATOM 2537 N N . LEU A 1 317 ? 15.399 -11.699 -11.878 1.00 93.44 317 LEU A N 1
ATOM 2538 C CA . LEU A 1 317 ? 15.644 -12.377 -13.151 1.00 93.44 317 LEU A CA 1
ATOM 2539 C C . LEU A 1 317 ? 15.452 -11.450 -14.351 1.00 93.44 317 LEU A C 1
ATOM 2541 O O . LEU A 1 317 ? 16.279 -11.444 -15.254 1.00 93.44 317 LEU A O 1
ATOM 2545 N N . GLU A 1 318 ? 14.375 -10.664 -14.367 1.00 92.25 318 GLU A N 1
ATOM 2546 C CA . GLU A 1 318 ? 14.007 -9.844 -15.530 1.00 92.25 318 GLU A CA 1
ATOM 2547 C C . GLU A 1 318 ? 14.734 -8.491 -15.530 1.00 92.25 318 GLU A C 1
ATOM 2549 O O . GLU A 1 318 ? 14.903 -7.887 -16.586 1.00 92.25 318 GLU A O 1
ATOM 2554 N N . SER A 1 319 ? 15.241 -8.029 -14.378 1.00 92.75 319 SER A N 1
ATOM 2555 C CA . SER A 1 319 ? 15.970 -6.758 -14.304 1.00 92.75 319 SER A CA 1
ATOM 2556 C C . SER A 1 319 ? 17.384 -6.807 -14.891 1.00 92.75 319 SER A C 1
ATOM 2558 O O . SER A 1 319 ? 18.034 -5.767 -14.930 1.00 92.75 319 SER A O 1
ATOM 2560 N N . GLN A 1 320 ? 17.916 -7.967 -15.291 1.00 91.06 320 GLN A N 1
ATOM 2561 C CA . GLN A 1 320 ? 19.317 -8.077 -15.733 1.00 91.06 320 GLN A CA 1
ATOM 2562 C C . GLN A 1 320 ? 19.593 -7.209 -16.965 1.00 91.06 320 GLN A C 1
ATOM 2564 O O . GLN A 1 320 ? 20.526 -6.411 -16.962 1.00 91.06 320 GLN A O 1
ATOM 2569 N N . THR A 1 321 ? 18.702 -7.249 -17.957 1.00 84.62 321 THR A N 1
ATOM 2570 C CA . THR A 1 321 ? 18.793 -6.397 -19.153 1.00 84.62 321 THR A CA 1
ATOM 2571 C C . THR A 1 321 ? 18.755 -4.907 -18.798 1.00 84.62 321 THR A C 1
ATOM 2573 O O . THR A 1 321 ? 19.451 -4.095 -19.401 1.00 84.62 321 THR A O 1
ATOM 2576 N N . TYR A 1 322 ? 17.983 -4.533 -17.776 1.00 84.31 322 TYR A N 1
ATOM 2577 C CA . TYR A 1 322 ? 17.940 -3.161 -17.270 1.00 84.31 322 TYR A CA 1
ATOM 2578 C C . TYR A 1 322 ? 19.252 -2.741 -16.593 1.00 84.31 322 TYR A C 1
ATOM 2580 O O . TYR A 1 322 ? 19.713 -1.615 -16.774 1.00 84.31 322 TYR A O 1
ATOM 2588 N N . LEU A 1 323 ? 19.889 -3.642 -15.840 1.00 87.06 323 LEU A N 1
ATOM 2589 C CA . LEU A 1 323 ? 21.194 -3.370 -15.235 1.00 87.06 323 LEU A CA 1
ATOM 2590 C C . LEU A 1 323 ? 22.285 -3.193 -16.276 1.00 87.06 323 LEU A C 1
ATOM 2592 O O . LEU A 1 323 ? 23.118 -2.308 -16.111 1.00 87.06 323 LEU A O 1
ATOM 2596 N N . GLU A 1 324 ? 22.270 -4.001 -17.332 1.00 88.06 324 GLU A N 1
ATOM 2597 C CA . GLU A 1 324 ? 23.194 -3.859 -18.455 1.00 88.06 324 GLU A CA 1
ATOM 2598 C C . GLU A 1 324 ? 23.030 -2.486 -19.113 1.00 88.06 324 GLU A C 1
ATOM 2600 O O . GLU A 1 324 ? 24.018 -1.786 -19.319 1.00 88.06 324 GLU A O 1
ATOM 2605 N N . GLN A 1 325 ? 21.789 -2.039 -19.333 1.00 84.50 325 GLN A N 1
ATOM 2606 C CA . GLN A 1 325 ? 21.500 -0.709 -19.880 1.00 84.50 325 GLN A CA 1
ATOM 2607 C C . GLN A 1 325 ? 22.013 0.423 -18.974 1.00 84.50 325 GLN A C 1
ATOM 2609 O O . GLN A 1 325 ? 22.642 1.362 -19.463 1.00 84.50 325 GLN A O 1
ATOM 2614 N N . ILE A 1 326 ? 21.820 0.334 -17.651 1.00 84.38 326 ILE A N 1
ATOM 2615 C CA . ILE A 1 326 ? 22.394 1.313 -16.710 1.00 84.38 326 ILE A CA 1
ATOM 2616 C C . ILE A 1 326 ? 23.920 1.252 -16.717 1.00 84.38 326 ILE A C 1
ATOM 2618 O O . ILE A 1 326 ? 24.564 2.298 -16.700 1.00 84.38 326 ILE A O 1
ATOM 2622 N N . ALA A 1 327 ? 24.511 0.058 -16.716 1.00 87.62 327 ALA A N 1
ATOM 2623 C CA . ALA A 1 327 ? 25.959 -0.129 -16.695 1.00 87.62 327 ALA A CA 1
ATOM 2624 C C . ALA A 1 327 ? 26.640 0.356 -17.983 1.00 87.62 327 ALA A C 1
ATOM 2626 O O . ALA A 1 327 ? 27.833 0.630 -17.961 1.00 87.62 327 ALA A O 1
ATOM 2627 N N . MET A 1 328 ? 25.899 0.465 -19.091 1.00 86.81 328 MET A N 1
ATOM 2628 C CA . MET A 1 328 ? 26.366 1.122 -20.315 1.00 86.81 328 MET A CA 1
ATOM 2629 C C . MET A 1 328 ? 26.280 2.652 -20.225 1.00 86.81 328 MET A C 1
ATOM 2631 O O . MET A 1 328 ? 27.113 3.342 -20.803 1.00 86.81 328 MET A O 1
ATOM 2635 N N . ALA A 1 329 ? 25.286 3.191 -19.511 1.00 86.69 329 ALA A N 1
ATOM 2636 C CA . ALA A 1 329 ? 25.077 4.635 -19.362 1.00 86.69 329 ALA A CA 1
ATOM 2637 C C . ALA A 1 329 ? 25.844 5.265 -18.179 1.00 86.69 329 ALA A C 1
ATOM 2639 O O . ALA A 1 329 ? 26.011 6.481 -18.123 1.00 86.69 329 ALA A O 1
ATOM 2640 N N . THR A 1 330 ? 26.273 4.455 -17.213 1.00 88.12 330 THR A N 1
ATOM 2641 C CA . THR A 1 330 ? 26.953 4.857 -15.970 1.00 88.12 330 THR A CA 1
ATOM 2642 C C . THR A 1 330 ? 28.116 3.908 -15.678 1.00 88.12 330 THR A C 1
ATOM 2644 O O . THR A 1 330 ? 28.364 2.976 -16.433 1.00 88.12 330 THR A O 1
ATOM 2647 N N . GLU A 1 331 ? 28.841 4.093 -14.572 1.00 90.75 331 GLU A N 1
ATOM 2648 C CA . GLU A 1 331 ? 29.885 3.138 -14.196 1.00 90.75 331 GLU A CA 1
ATOM 2649 C C . GLU A 1 331 ? 29.280 1.790 -13.727 1.00 90.75 331 GLU A C 1
ATOM 2651 O O . GLU A 1 331 ? 28.369 1.777 -12.890 1.00 90.75 331 GLU A O 1
ATOM 2656 N N . PRO A 1 332 ? 29.799 0.627 -14.178 1.00 90.94 332 PRO A N 1
ATOM 2657 C CA . PRO A 1 332 ? 29.211 -0.689 -13.889 1.00 90.94 332 PRO A CA 1
ATOM 2658 C C . PRO A 1 332 ? 29.035 -1.043 -12.405 1.00 90.94 332 PRO A C 1
ATOM 2660 O O . PRO A 1 332 ? 28.239 -1.925 -12.066 1.00 90.94 332 PRO A O 1
ATOM 2663 N N . TRP A 1 333 ? 29.801 -0.423 -11.505 1.00 92.44 333 TRP A N 1
ATOM 2664 C CA . TRP A 1 333 ? 29.662 -0.644 -10.064 1.00 92.44 333 TRP A CA 1
ATOM 2665 C C . TRP A 1 333 ? 28.484 0.135 -9.465 1.00 92.44 333 TRP A C 1
ATOM 2667 O O . TRP A 1 333 ? 27.885 -0.348 -8.506 1.00 92.44 333 TRP A O 1
ATOM 2677 N N . VAL A 1 334 ? 28.096 1.279 -10.044 1.00 89.81 334 VAL A N 1
ATOM 2678 C CA . VAL A 1 334 ? 26.929 2.065 -9.609 1.00 89.81 334 VAL A CA 1
ATOM 2679 C C . VAL A 1 334 ? 25.652 1.274 -9.874 1.00 89.81 334 VAL A C 1
ATOM 2681 O O . VAL A 1 334 ? 24.844 1.094 -8.963 1.00 89.81 334 VAL A O 1
ATOM 2684 N N . ALA A 1 335 ? 25.516 0.720 -11.084 1.00 87.75 335 ALA A N 1
ATOM 2685 C CA . ALA A 1 335 ? 24.393 -0.137 -11.468 1.00 87.75 335 ALA A CA 1
ATOM 2686 C C . ALA A 1 335 ? 24.244 -1.338 -10.520 1.00 87.75 335 ALA A C 1
ATOM 2688 O O . ALA A 1 335 ? 23.169 -1.591 -9.973 1.00 87.75 335 ALA A O 1
ATOM 2689 N N . ARG A 1 336 ? 25.357 -2.042 -10.268 1.00 92.00 336 ARG A N 1
ATOM 2690 C CA . ARG A 1 336 ? 25.396 -3.185 -9.346 1.00 92.00 336 ARG A CA 1
ATOM 2691 C C . ARG A 1 336 ? 25.051 -2.781 -7.915 1.00 92.00 336 ARG A C 1
ATOM 2693 O O . ARG A 1 336 ? 24.256 -3.461 -7.276 1.00 92.00 336 ARG A O 1
ATOM 2700 N N . SER A 1 337 ? 25.604 -1.677 -7.418 1.00 92.94 337 SER A N 1
ATOM 2701 C CA . SER A 1 337 ? 25.319 -1.166 -6.072 1.00 92.94 337 SER A CA 1
ATOM 2702 C C . SER A 1 337 ? 23.836 -0.826 -5.900 1.00 92.94 337 SER A C 1
ATOM 2704 O O . SER A 1 337 ? 23.204 -1.287 -4.949 1.00 92.94 337 SER A O 1
ATOM 2706 N N . ALA A 1 338 ? 23.247 -0.097 -6.853 1.00 88.12 338 ALA A N 1
ATOM 2707 C CA . ALA A 1 338 ? 21.825 0.238 -6.840 1.00 88.12 338 ALA A CA 1
ATOM 2708 C C . ALA A 1 338 ? 20.941 -1.018 -6.837 1.00 88.12 338 ALA A C 1
ATOM 2710 O O . ALA A 1 338 ? 19.982 -1.099 -6.066 1.00 88.12 338 ALA A O 1
ATOM 2711 N N . TRP A 1 339 ? 21.297 -2.025 -7.641 1.00 90.88 339 TRP A N 1
ATOM 2712 C CA . TRP A 1 339 ? 20.611 -3.313 -7.641 1.00 90.88 339 TRP A CA 1
ATOM 2713 C C . TRP A 1 339 ? 20.693 -4.014 -6.285 1.00 90.88 339 TRP A C 1
ATOM 2715 O O . TRP A 1 339 ? 19.662 -4.408 -5.748 1.00 90.88 339 TRP A O 1
ATOM 2725 N N . TYR A 1 340 ? 21.881 -4.113 -5.680 1.00 94.25 340 TYR A N 1
ATOM 2726 C CA . TYR A 1 340 ? 22.037 -4.731 -4.360 1.00 94.25 340 TYR A CA 1
ATOM 2727 C C . TYR A 1 340 ? 21.222 -4.012 -3.283 1.00 94.25 340 TYR A C 1
ATOM 2729 O O . TYR A 1 340 ? 20.550 -4.668 -2.488 1.00 94.25 340 TYR A O 1
ATOM 2737 N N . TRP A 1 341 ? 21.219 -2.677 -3.272 1.00 91.75 341 TRP A N 1
ATOM 2738 C CA . TRP A 1 341 ? 20.401 -1.910 -2.332 1.00 91.75 341 TRP A CA 1
ATOM 2739 C C . TRP A 1 341 ? 18.908 -2.162 -2.523 1.00 91.75 341 TRP A C 1
ATOM 2741 O O . TRP A 1 341 ? 18.185 -2.344 -1.540 1.00 91.75 341 TRP A O 1
ATOM 2751 N N . PHE A 1 342 ? 18.444 -2.237 -3.770 1.00 89.75 342 PHE A N 1
ATOM 2752 C CA . PHE A 1 342 ? 17.052 -2.565 -4.060 1.00 89.75 342 PHE A CA 1
ATOM 2753 C C . PHE A 1 342 ? 16.707 -4.012 -3.673 1.00 89.75 342 PHE A C 1
ATOM 2755 O O . PHE A 1 342 ? 15.639 -4.256 -3.112 1.00 89.75 342 PHE A O 1
ATOM 2762 N N . ALA A 1 343 ? 17.629 -4.959 -3.873 1.00 92.75 343 ALA A N 1
ATOM 2763 C CA . ALA A 1 343 ? 17.487 -6.349 -3.445 1.00 92.75 343 ALA A CA 1
ATOM 2764 C C . ALA A 1 343 ? 17.363 -6.466 -1.920 1.00 92.75 343 ALA A C 1
ATOM 2766 O O . ALA A 1 343 ? 16.451 -7.128 -1.423 1.00 92.75 343 ALA A O 1
ATOM 2767 N N . ILE A 1 344 ? 18.239 -5.781 -1.173 1.00 94.56 344 ILE A N 1
ATOM 2768 C CA . ILE A 1 344 ? 18.198 -5.717 0.295 1.00 94.56 344 ILE A CA 1
ATOM 2769 C C . ILE A 1 344 ? 16.878 -5.101 0.755 1.00 94.56 344 ILE A C 1
ATOM 2771 O O . ILE A 1 344 ? 16.229 -5.634 1.655 1.00 94.56 344 ILE A O 1
ATOM 2775 N N . PHE A 1 345 ? 16.448 -4.008 0.122 1.00 90.88 345 PHE A N 1
ATOM 2776 C CA . PHE A 1 345 ? 15.185 -3.350 0.439 1.00 90.88 345 PHE A CA 1
ATOM 2777 C C . PHE A 1 345 ? 13.980 -4.277 0.220 1.00 90.88 345 PHE A C 1
ATOM 2779 O O . PHE A 1 345 ? 13.172 -4.462 1.134 1.00 90.88 345 PHE A O 1
ATOM 2786 N N . LEU A 1 346 ? 13.875 -4.918 -0.949 1.00 91.69 346 LEU A N 1
ATOM 2787 C CA . LEU A 1 346 ? 12.809 -5.878 -1.238 1.00 91.69 346 LEU A CA 1
ATOM 2788 C C . LEU A 1 346 ? 12.862 -7.101 -0.311 1.00 91.69 346 LEU A C 1
ATOM 2790 O O . LEU A 1 346 ? 11.817 -7.572 0.137 1.00 91.69 346 LEU A O 1
ATOM 2794 N N . GLY A 1 347 ? 14.061 -7.588 0.019 1.00 94.69 347 GLY A N 1
ATOM 2795 C CA . GLY A 1 347 ? 14.263 -8.655 0.998 1.00 94.69 347 GLY A CA 1
ATOM 2796 C C . GLY A 1 347 ? 13.768 -8.254 2.389 1.00 94.69 347 GLY A C 1
ATOM 2797 O O . GLY A 1 347 ? 13.058 -9.021 3.040 1.00 94.69 347 GLY A O 1
ATOM 2798 N N . GLY A 1 348 ? 14.046 -7.017 2.809 1.00 93.50 348 GLY A N 1
ATOM 2799 C CA . GLY A 1 348 ? 13.514 -6.422 4.033 1.00 93.50 348 GLY A CA 1
ATOM 2800 C C . GLY A 1 348 ? 11.985 -6.360 4.036 1.00 93.50 348 GLY A C 1
ATOM 2801 O O . GLY A 1 348 ? 11.357 -6.785 5.007 1.00 93.50 348 GLY A O 1
ATOM 2802 N N . LEU A 1 349 ? 11.364 -5.923 2.934 1.00 91.62 349 LEU A N 1
ATOM 2803 C CA . LEU A 1 349 ? 9.903 -5.946 2.780 1.00 91.62 349 LEU A CA 1
ATOM 2804 C C . LEU A 1 349 ? 9.335 -7.371 2.846 1.00 91.62 349 LEU A C 1
ATOM 2806 O O . LEU A 1 349 ? 8.311 -7.595 3.495 1.00 91.62 349 LEU A O 1
ATOM 2810 N N . GLY A 1 350 ? 10.009 -8.342 2.226 1.00 93.50 350 GLY A N 1
ATOM 2811 C CA . GLY A 1 350 ? 9.665 -9.761 2.318 1.00 93.50 350 GLY A CA 1
ATOM 2812 C C . GLY A 1 350 ? 9.703 -10.270 3.760 1.00 93.50 350 GLY A C 1
ATOM 2813 O O . GLY A 1 350 ? 8.724 -10.842 4.240 1.00 93.50 350 GLY A O 1
ATOM 2814 N N . ALA A 1 351 ? 10.780 -9.986 4.495 1.00 95.69 351 ALA A N 1
ATOM 2815 C CA . ALA A 1 351 ? 10.912 -10.349 5.905 1.00 95.69 351 ALA A CA 1
ATOM 2816 C C . ALA A 1 351 ? 9.830 -9.688 6.780 1.00 95.69 351 ALA A C 1
ATOM 2818 O O . ALA A 1 351 ? 9.246 -10.339 7.650 1.00 95.69 351 ALA A O 1
ATOM 2819 N N . MET A 1 352 ? 9.498 -8.418 6.519 1.00 92.31 352 MET A N 1
ATOM 2820 C CA . MET A 1 352 ? 8.391 -7.737 7.195 1.00 92.31 352 MET A CA 1
ATOM 2821 C C . MET A 1 352 ? 7.040 -8.397 6.891 1.00 92.31 352 MET A C 1
ATOM 2823 O O . MET A 1 352 ? 6.246 -8.581 7.813 1.00 92.31 352 MET A O 1
ATOM 2827 N N . ASN A 1 353 ? 6.776 -8.800 5.643 1.00 93.62 353 ASN A N 1
ATOM 2828 C CA . ASN A 1 353 ? 5.557 -9.533 5.275 1.00 93.62 353 ASN A CA 1
ATOM 2829 C C . ASN A 1 353 ? 5.460 -10.875 6.014 1.00 93.62 353 ASN A C 1
ATOM 2831 O O . ASN A 1 353 ? 4.399 -11.212 6.535 1.00 93.62 353 ASN A O 1
ATOM 2835 N N . VAL A 1 354 ? 6.569 -11.609 6.134 1.00 95.69 354 VAL A N 1
ATOM 2836 C CA . VAL A 1 354 ? 6.629 -12.857 6.911 1.00 95.69 354 VAL A CA 1
ATOM 2837 C C . VAL A 1 354 ? 6.306 -12.592 8.384 1.00 95.69 354 VAL A C 1
ATOM 2839 O O . VAL A 1 354 ? 5.416 -13.227 8.954 1.00 95.69 354 VAL A O 1
ATOM 2842 N N . TYR A 1 355 ? 6.972 -11.606 8.993 1.00 95.88 355 TYR A N 1
ATOM 2843 C CA . TYR A 1 355 ? 6.738 -11.218 10.385 1.00 95.88 355 TYR A CA 1
ATOM 2844 C C . TYR A 1 355 ? 5.276 -10.825 10.638 1.00 95.88 355 TYR A C 1
ATOM 2846 O O . TYR A 1 355 ? 4.646 -11.305 11.587 1.00 95.88 355 TYR A O 1
ATOM 2854 N N . TYR A 1 356 ? 4.707 -9.975 9.780 1.00 92.31 356 TYR A N 1
ATOM 2855 C CA . TYR A 1 356 ? 3.317 -9.550 9.896 1.00 92.31 356 TYR A CA 1
ATOM 2856 C C . TYR A 1 356 ? 2.333 -10.688 9.625 1.00 92.31 356 TYR A C 1
ATOM 2858 O O . TYR A 1 356 ? 1.326 -10.765 10.324 1.00 92.31 356 TYR A O 1
ATOM 2866 N N . GLY A 1 357 ? 2.636 -11.607 8.707 1.00 94.44 357 GLY A N 1
ATOM 2867 C CA . GLY A 1 357 ? 1.852 -12.818 8.476 1.00 94.44 357 GLY A CA 1
ATOM 2868 C C . GLY A 1 357 ? 1.751 -13.687 9.730 1.00 94.44 357 GLY A C 1
ATOM 2869 O O . GLY A 1 357 ? 0.649 -14.020 10.166 1.00 94.44 357 GLY A O 1
ATOM 2870 N N . PHE A 1 358 ? 2.877 -13.965 10.396 1.00 95.88 358 PHE A N 1
ATOM 2871 C CA . PHE A 1 358 ? 2.873 -14.697 11.669 1.00 95.88 358 PHE A CA 1
ATOM 2872 C C . PHE A 1 358 ? 2.094 -13.965 12.765 1.00 95.88 358 PHE A C 1
ATOM 2874 O O . PHE A 1 358 ? 1.340 -14.578 13.526 1.00 95.88 358 PHE A O 1
ATOM 2881 N N . ARG A 1 359 ? 2.253 -12.638 12.851 1.00 93.69 359 ARG A N 1
ATOM 2882 C CA . ARG A 1 359 ? 1.504 -11.810 13.805 1.00 93.69 359 ARG A CA 1
ATOM 2883 C C . ARG A 1 359 ? 0.008 -11.860 13.526 1.00 93.69 359 ARG A C 1
ATOM 2885 O O . ARG A 1 359 ? -0.749 -11.996 14.483 1.00 93.69 359 ARG A O 1
ATOM 2892 N N . LEU A 1 360 ? -0.400 -11.791 12.259 1.00 92.12 360 LEU A N 1
ATOM 2893 C CA . LEU A 1 360 ? -1.793 -11.912 11.853 1.00 92.12 360 LEU A CA 1
ATOM 2894 C C . LEU A 1 360 ? -2.344 -13.256 12.306 1.00 92.12 360 LEU A C 1
ATOM 2896 O O . LEU A 1 360 ? -3.277 -13.232 13.098 1.00 92.12 360 LEU A O 1
ATOM 2900 N N . ILE A 1 361 ? -1.724 -14.384 11.939 1.00 93.69 361 ILE A N 1
ATOM 2901 C CA . ILE A 1 361 ? -2.168 -15.743 12.317 1.00 93.69 361 ILE A CA 1
ATOM 2902 C C . ILE A 1 361 ? -2.318 -15.892 13.842 1.00 93.69 361 ILE A C 1
ATOM 2904 O O . ILE A 1 361 ? -3.283 -16.480 14.334 1.00 93.69 361 ILE A O 1
ATOM 2908 N N . LYS A 1 362 ? -1.398 -15.309 14.622 1.00 93.19 362 LYS A N 1
ATOM 2909 C CA . LYS A 1 362 ? -1.464 -15.335 16.093 1.00 93.19 362 LYS A CA 1
ATOM 2910 C C . LYS A 1 362 ? -2.630 -14.516 16.666 1.00 93.19 362 LYS A C 1
ATOM 2912 O O . LYS A 1 362 ? -3.097 -14.826 17.759 1.00 93.19 362 LYS A O 1
ATOM 2917 N N . MET A 1 363 ? -3.111 -13.495 15.954 1.00 89.19 363 MET A N 1
ATOM 2918 C CA . MET A 1 363 ? -4.258 -12.659 16.345 1.00 89.19 363 MET A CA 1
ATOM 2919 C C . MET A 1 363 ? -5.622 -13.304 16.052 1.00 89.19 363 MET A C 1
ATOM 2921 O O . MET A 1 363 ? -6.624 -12.590 16.060 1.00 89.19 363 MET A O 1
ATOM 2925 N N . ARG A 1 364 ? -5.679 -14.622 15.805 1.00 87.12 364 ARG A N 1
ATOM 2926 C CA . ARG A 1 364 ? -6.929 -15.340 15.527 1.00 87.12 364 ARG A CA 1
ATOM 2927 C C . ARG A 1 364 ? -8.054 -14.920 16.493 1.00 87.12 364 ARG A C 1
ATOM 2929 O O . ARG A 1 364 ? -7.824 -14.905 17.712 1.00 87.12 364 ARG A O 1
ATOM 2936 N N . PRO A 1 365 ? -9.249 -14.571 15.985 1.00 84.44 365 PRO A N 1
ATOM 2937 C CA . PRO A 1 365 ? -10.384 -14.280 16.847 1.00 84.44 365 PRO A CA 1
ATOM 2938 C C . PRO A 1 365 ? -10.679 -15.496 17.733 1.00 84.44 365 PRO A C 1
ATOM 2940 O O . PRO A 1 365 ? -10.568 -16.646 17.301 1.00 84.44 365 PRO A O 1
ATOM 2943 N N . LYS A 1 366 ? -10.981 -15.240 19.010 1.00 80.44 366 LYS A N 1
ATOM 2944 C CA . LYS A 1 366 ? -11.403 -16.290 19.942 1.00 80.44 366 LYS A CA 1
ATOM 2945 C C . LYS A 1 366 ? -12.832 -16.683 19.564 1.00 80.44 366 LYS A C 1
ATOM 2947 O O . LYS A 1 366 ? -13.692 -15.803 19.533 1.00 80.44 366 LYS A O 1
ATOM 2952 N N . ILE A 1 367 ? -13.022 -17.956 19.220 1.00 70.50 367 ILE A N 1
ATOM 2953 C CA . ILE A 1 367 ? -14.329 -18.553 18.906 1.00 70.50 367 ILE A CA 1
ATOM 2954 C C . ILE A 1 367 ? -15.120 -18.737 20.195 1.00 70.50 367 ILE A C 1
ATOM 2956 O O . ILE A 1 367 ? -14.483 -19.140 21.198 1.00 70.50 367 ILE A O 1
#

pLDDT: mean 77.47, std 20.89, range [28.38, 97.94]

Organism: NCBI:txid1606541